Protein AF-A0A5N7MQ68-F1 (afdb_monomer)

Nearest PDB structures (foldseek):
  2wcz-assembly1_B  TM=3.766E-01  e=8.791E-02  Archaeoglobus fulgidus
  3ebc-assembly1_B  TM=3.766E-01  e=2.034E+00  Haemophilus influenzae
  3e44-assembly1_B  TM=3.757E-01  e=4.332E+00  Haemophilus influenzae
  3e43-assembly1_B  TM=3.669E-01  e=5.159E+00  Haemophilus influenzae
  1viw-assembly1_A  TM=2.036E-01  e=6.142E+00  Tenebrio molitor

Radius of gyration: 19.47 Å; Cα contacts (8 Å, |Δi|>4): 556; chains: 1; bounding box: 52×43×56 Å

pLDDT: mean 80.09, std 17.57, range [36.94, 97.81]

Organism: NCBI:txid2108360

Secondary structure (DSSP, 8-state):
----HHHHHHHHHHH--SSSGGGGT-HHHHHHHHHHHHHHHB-TTSPBPHHHHTS-HHHHHHHHHHHHHHHHHHHIIIII--SEEEEGGGGGGG-EEEE---PPPS---GGG---S---S----SEEEEETTEEEEEEEEEE--SSTTPPPPHHHHHHHHHHHHHHHHTEEEETTB--SEEEEEEEESSS-------PPPP-S-EEEE--HHHHHHHHTTTTTSHHHHHH-EEEETTEEEEEEETTEEEEEEHHHHHHHHT--SHHHHHHHHHHHHHHHHSPP---SSSEEE-TTSEEEE-S---GGGGG--

Sequence (312 aa):
MDVTRLNIASSLIKLGPTRGRFWRRDFFAWALRGWSTAYTLLQSNLRPSVGFSDSTETRRAFESYQLGEALTFWFAQHHLGVEVVTPVERLRDSISKHQLASPPPKGLPANYRAPKKVGPRSEPDLIGFSGADTHVLECKGLSSFAEGRPVSPSQVTSARNKALFQVCRIATINGVAPKTRTACVFSFDTATRGLVVDPPETEAFDLRFNLASALRKAYASVLNEQFIEVSETVGDGLIGAQIAPGWTFGIDASVMGLVAALSDQASAERLLGYLKERRTQSPFTGGPMLDFGPDGLFLSGPEDNPDFRDQL

Foldseek 3Di:
DDDWLQLQLLLQLLAWDLDDPCLQPDLLVSSLVSSCLSLVQADRVRAGDPVLLPDALVVVQVSLQSSQSSVQSSCCCPPVVFLFKYFVSLCVVFKDKDFDPDDFDDDDPPLLDAPPDDDPDQAAGMWTHQLPAIEGEHTGGDEDNDRQDFDDPVNQSNLQSSRLVSQLQACEEQPHGHPYRFYFYAYNRDDGDGDGDGDDHGGYIHIYGFLLSRLLNSVSSCVHPVNVVAWDDPDDQWIWHASDVQKIKTFGNVLVVLNVPRDHDVSSSVSSVVLNVVVPPDPDPDDDAWDQTSNRIIMGGPDPDPCPVVVD

Structure (mmCIF, N/CA/C/O backbone):
data_AF-A0A5N7MQ68-F1
#
_entry.id   AF-A0A5N7MQ68-F1
#
loop_
_atom_site.group_PDB
_atom_site.id
_atom_site.type_symbol
_atom_site.label_atom_id
_atom_site.label_alt_id
_atom_site.label_comp_id
_atom_site.label_asym_id
_ato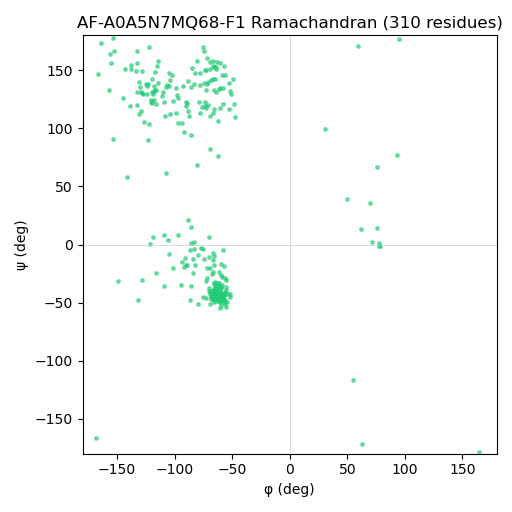m_site.label_entity_id
_atom_site.label_seq_id
_atom_site.pdbx_PDB_ins_code
_atom_site.Cartn_x
_atom_site.Cartn_y
_atom_site.Cartn_z
_atom_site.occupancy
_atom_site.B_iso_or_equiv
_atom_site.auth_seq_id
_atom_site.auth_comp_id
_atom_site.auth_asym_id
_atom_site.auth_atom_id
_atom_site.pdbx_PDB_model_num
ATOM 1 N N . MET A 1 1 ? 8.703 -15.309 3.502 1.00 57.84 1 MET A N 1
ATOM 2 C CA . MET A 1 1 ? 9.001 -14.893 2.121 1.00 57.84 1 MET A CA 1
ATOM 3 C C . MET A 1 1 ? 9.650 -13.532 2.221 1.00 57.84 1 MET A C 1
ATOM 5 O O . MET A 1 1 ? 9.101 -12.685 2.919 1.00 57.84 1 MET A O 1
ATOM 9 N N . ASP A 1 2 ? 10.822 -13.368 1.620 1.00 81.81 2 ASP A N 1
ATOM 10 C CA . ASP A 1 2 ? 11.503 -12.076 1.583 1.00 81.81 2 ASP A CA 1
ATOM 11 C C . ASP A 1 2 ? 10.856 -11.185 0.520 1.00 81.81 2 ASP A C 1
ATOM 13 O O . ASP A 1 2 ? 10.347 -11.676 -0.488 1.00 81.81 2 ASP A O 1
ATOM 17 N N . VAL A 1 3 ? 10.848 -9.876 0.761 1.00 88.69 3 VAL A N 1
ATOM 18 C CA . VAL A 1 3 ? 10.337 -8.896 -0.200 1.00 88.69 3 VAL A CA 1
ATOM 19 C C . VAL A 1 3 ? 11.233 -8.846 -1.445 1.00 88.69 3 VAL A C 1
ATOM 21 O O . VAL A 1 3 ? 12.456 -8.933 -1.348 1.00 88.69 3 VAL A O 1
ATOM 24 N N . THR A 1 4 ? 10.627 -8.674 -2.619 1.00 90.69 4 THR A N 1
ATOM 25 C CA . THR A 1 4 ? 11.305 -8.580 -3.924 1.00 90.69 4 THR A CA 1
ATOM 26 C C . THR A 1 4 ? 10.971 -7.267 -4.642 1.00 90.69 4 THR A C 1
ATOM 28 O O . THR A 1 4 ? 10.057 -6.538 -4.242 1.00 90.69 4 THR A O 1
ATOM 31 N N . ARG A 1 5 ? 11.676 -6.958 -5.744 1.00 91.75 5 ARG A N 1
ATOM 32 C CA . ARG A 1 5 ? 11.348 -5.794 -6.594 1.00 91.75 5 ARG A CA 1
ATOM 33 C C . ARG A 1 5 ? 9.936 -5.879 -7.161 1.00 91.75 5 ARG A C 1
ATOM 35 O O . ARG A 1 5 ? 9.249 -4.863 -7.203 1.00 91.75 5 ARG A O 1
ATOM 42 N N . LEU A 1 6 ? 9.497 -7.086 -7.517 1.00 92.62 6 LEU A N 1
ATOM 43 C CA . LEU A 1 6 ? 8.142 -7.359 -7.982 1.00 92.62 6 LEU A CA 1
ATOM 44 C C . LEU A 1 6 ? 7.102 -6.916 -6.944 1.00 92.62 6 LEU A C 1
ATOM 46 O O . LEU A 1 6 ? 6.168 -6.190 -7.278 1.00 92.62 6 LEU A O 1
ATOM 50 N N . ASN A 1 7 ? 7.304 -7.278 -5.673 1.00 93.25 7 ASN A N 1
ATOM 51 C CA . ASN A 1 7 ? 6.384 -6.893 -4.602 1.00 93.25 7 ASN A CA 1
ATOM 52 C C . ASN A 1 7 ? 6.346 -5.366 -4.389 1.00 93.25 7 ASN A C 1
ATOM 54 O O . ASN A 1 7 ? 5.283 -4.798 -4.125 1.00 93.25 7 ASN A O 1
ATOM 58 N N . ILE A 1 8 ? 7.491 -4.682 -4.511 1.00 94.56 8 ILE A N 1
ATOM 59 C CA . ILE A 1 8 ? 7.570 -3.216 -4.399 1.00 94.56 8 ILE A CA 1
ATOM 60 C C . ILE A 1 8 ? 6.863 -2.545 -5.581 1.00 94.56 8 ILE A C 1
ATOM 62 O O . ILE A 1 8 ? 6.058 -1.641 -5.365 1.00 94.56 8 ILE A O 1
ATOM 66 N N . ALA A 1 9 ? 7.124 -2.999 -6.811 1.00 94.94 9 ALA A N 1
ATOM 67 C CA . ALA A 1 9 ? 6.466 -2.503 -8.020 1.00 94.94 9 ALA A CA 1
ATOM 68 C C . ALA A 1 9 ? 4.946 -2.638 -7.906 1.00 94.94 9 ALA A C 1
ATOM 70 O O . ALA A 1 9 ? 4.219 -1.659 -8.055 1.00 94.94 9 ALA A O 1
ATOM 71 N N . SER A 1 10 ? 4.483 -3.835 -7.551 1.00 94.81 10 SER A N 1
ATOM 72 C CA . SER A 1 10 ? 3.076 -4.137 -7.302 1.00 94.81 10 SER A CA 1
ATOM 73 C C . SER A 1 10 ? 2.478 -3.192 -6.258 1.00 94.81 10 SER A C 1
ATOM 75 O O . SER A 1 10 ? 1.479 -2.527 -6.521 1.00 94.81 10 SER A O 1
ATOM 77 N N . SER A 1 11 ? 3.146 -3.008 -5.116 1.00 95.56 11 SER A N 1
ATOM 78 C CA . SER A 1 11 ? 2.692 -2.088 -4.066 1.00 95.56 11 SER A CA 1
ATOM 79 C C . SER A 1 11 ? 2.589 -0.635 -4.554 1.00 95.56 11 SER A C 1
ATOM 81 O O . SER A 1 11 ? 1.606 0.040 -4.255 1.00 95.56 11 SER A O 1
ATOM 83 N N . LEU A 1 12 ? 3.542 -0.145 -5.356 1.00 94.31 12 LEU A N 1
ATOM 84 C CA . LEU A 1 12 ? 3.493 1.200 -5.954 1.00 94.31 12 LEU A CA 1
ATOM 85 C C . LEU A 1 12 ? 2.337 1.355 -6.960 1.00 94.31 12 LEU A C 1
ATOM 87 O O . LEU A 1 12 ? 1.672 2.397 -6.999 1.00 94.31 12 LEU A O 1
ATOM 91 N N . ILE A 1 13 ? 2.069 0.317 -7.758 1.00 94.00 13 ILE A N 1
ATOM 92 C CA . ILE A 1 13 ? 0.947 0.267 -8.712 1.00 94.00 13 ILE A CA 1
ATOM 93 C C . ILE A 1 13 ? -0.402 0.121 -7.992 1.00 94.00 13 ILE A C 1
ATOM 95 O O . ILE A 1 13 ? -1.434 0.463 -8.552 1.00 94.00 13 ILE A O 1
ATOM 99 N N . LYS A 1 14 ? -0.439 -0.336 -6.740 1.00 93.25 14 LYS A N 1
ATOM 100 C CA . LYS A 1 14 ? -1.668 -0.384 -5.926 1.00 93.25 14 LYS A CA 1
ATOM 101 C C . LYS A 1 14 ? -1.906 0.939 -5.182 1.00 93.25 14 LYS A C 1
ATOM 103 O O . LYS A 1 14 ? -2.982 1.536 -5.259 1.00 93.25 14 LYS A O 1
ATOM 108 N N . LEU A 1 15 ? -0.866 1.459 -4.525 1.00 90.19 15 LEU A N 1
ATOM 109 C CA . LEU A 1 15 ? -0.888 2.699 -3.730 1.00 90.19 15 LEU A CA 1
ATOM 110 C C . LEU A 1 15 ? -1.130 3.963 -4.542 1.00 90.19 15 LEU A C 1
ATOM 112 O O . LEU A 1 15 ? -1.734 4.922 -4.065 1.00 90.19 15 LEU A O 1
ATOM 116 N N . GLY A 1 16 ? -0.633 3.975 -5.766 1.00 82.75 16 GLY A N 1
ATOM 117 C CA . GLY A 1 16 ? -0.772 5.047 -6.730 1.00 82.75 16 GLY A CA 1
ATOM 118 C C . GLY A 1 16 ? -0.208 6.397 -6.447 1.00 82.75 16 GLY A C 1
ATOM 119 O O . GLY A 1 16 ? 0.605 6.536 -5.542 1.00 82.75 16 GLY A O 1
ATOM 120 N N . PRO A 1 17 ? -0.518 7.385 -7.305 1.00 71.38 17 PRO A N 1
ATOM 121 C CA . PRO A 1 17 ? 0.098 8.685 -7.176 1.00 71.38 17 PRO A CA 1
ATOM 122 C C . PRO A 1 17 ? -0.282 9.246 -5.810 1.00 71.38 17 PRO A C 1
ATOM 124 O O . PRO A 1 17 ? -1.455 9.466 -5.509 1.00 71.38 17 PRO A O 1
ATOM 127 N N . THR A 1 18 ? 0.734 9.465 -4.982 1.00 54.38 18 THR A N 1
ATOM 128 C CA . THR A 1 18 ? 0.576 9.861 -3.582 1.00 54.38 18 THR A CA 1
ATOM 129 C C . THR A 1 18 ? 0.176 11.324 -3.430 1.00 54.38 18 THR A C 1
ATOM 131 O O . THR A 1 18 ? -0.091 11.759 -2.318 1.00 54.38 18 THR A O 1
ATOM 134 N N . ARG A 1 19 ? 0.092 12.097 -4.532 1.00 52.88 19 ARG A N 1
ATOM 135 C CA . ARG A 1 19 ? -0.303 13.516 -4.534 1.00 52.88 19 ARG A CA 1
ATOM 136 C C . ARG A 1 19 ? -1.120 13.913 -5.772 1.00 52.88 19 ARG A C 1
ATOM 138 O O . ARG A 1 19 ? -0.657 13.786 -6.904 1.00 52.88 19 ARG A O 1
ATOM 145 N N . GLY A 1 20 ? -2.298 14.502 -5.545 1.00 48.91 20 GLY A N 1
ATOM 146 C CA . GLY A 1 20 ? -3.082 15.241 -6.550 1.00 48.91 20 GLY A CA 1
ATOM 147 C C . GLY A 1 20 ? -4.186 14.462 -7.286 1.00 48.91 20 GLY A C 1
ATOM 148 O O . GLY A 1 20 ? -4.365 13.262 -7.117 1.00 48.91 20 GLY A O 1
ATOM 149 N N . ARG A 1 21 ? -4.944 15.164 -8.148 1.00 47.81 21 ARG A N 1
ATOM 150 C CA . ARG A 1 21 ? -6.070 14.613 -8.948 1.00 47.81 21 ARG A CA 1
ATOM 151 C C . ARG A 1 21 ? -5.632 13.658 -10.079 1.00 47.81 21 ARG A C 1
ATOM 153 O O . ARG A 1 21 ? -6.462 13.260 -10.892 1.00 47.81 21 ARG A O 1
ATOM 160 N N . PHE A 1 22 ? -4.345 13.316 -10.150 1.00 48.53 22 PHE A N 1
ATOM 161 C CA . PHE A 1 22 ? -3.743 12.534 -11.235 1.00 48.53 22 PHE A CA 1
ATOM 162 C C . PHE A 1 22 ? -4.229 11.084 -11.298 1.00 48.53 22 PHE A C 1
ATOM 164 O O . PHE A 1 22 ? -4.242 10.509 -12.379 1.00 48.53 22 PHE A O 1
ATOM 171 N N . TRP A 1 23 ? -4.721 10.521 -10.189 1.00 53.09 23 TRP A N 1
ATOM 172 C CA . TRP A 1 23 ? -5.257 9.153 -10.152 1.00 53.09 23 TRP A CA 1
ATOM 173 C C . TRP A 1 23 ? -6.450 8.918 -11.096 1.00 53.09 23 TRP A C 1
ATOM 175 O O . TRP A 1 23 ? -6.783 7.774 -11.382 1.00 53.09 23 TRP A O 1
ATOM 185 N N . ARG A 1 24 ? -7.095 9.986 -11.586 1.00 57.06 24 ARG A N 1
ATOM 186 C CA . ARG A 1 24 ? -8.242 9.892 -12.499 1.00 57.06 24 ARG A CA 1
ATOM 187 C C . ARG A 1 24 ? -7.888 9.894 -13.984 1.00 57.06 24 ARG A C 1
ATOM 189 O O . ARG A 1 24 ? -8.794 9.699 -14.777 1.00 57.06 24 ARG A O 1
ATOM 196 N N . ARG A 1 25 ? -6.648 10.208 -14.378 1.00 64.38 25 ARG A N 1
ATOM 197 C CA . ARG A 1 25 ? -6.377 10.595 -15.777 1.00 64.38 25 ARG A CA 1
ATOM 198 C C . ARG A 1 25 ? -5.473 9.670 -16.571 1.00 64.38 25 ARG A C 1
ATOM 200 O O . ARG A 1 25 ? -5.579 9.700 -17.788 1.00 64.38 25 ARG A O 1
ATOM 207 N N . ASP A 1 26 ? -4.603 8.901 -15.925 1.00 82.56 26 ASP A N 1
ATOM 208 C CA . ASP A 1 26 ? -3.660 8.063 -16.667 1.00 82.56 26 ASP A CA 1
ATOM 209 C C . ASP A 1 26 ? -3.231 6.842 -15.842 1.00 82.56 26 ASP A C 1
ATOM 211 O O . ASP A 1 26 ? -2.300 6.916 -15.031 1.00 82.56 26 ASP A O 1
ATOM 215 N N . PHE A 1 27 ? -3.967 5.734 -15.988 1.00 86.31 27 PHE A N 1
ATOM 216 C CA . PHE A 1 27 ? -3.622 4.474 -15.325 1.00 86.31 27 PHE A CA 1
ATOM 217 C C . PHE A 1 27 ? -2.248 3.984 -15.792 1.00 86.31 27 PHE A C 1
ATOM 219 O O . PHE A 1 27 ? -1.426 3.606 -14.960 1.00 86.31 27 PHE A O 1
ATOM 226 N N . PHE A 1 28 ? -1.971 4.054 -17.095 1.00 88.44 28 PHE A N 1
ATOM 227 C CA . PHE A 1 28 ? -0.740 3.529 -17.678 1.00 88.44 28 PHE A CA 1
ATOM 228 C C . PHE A 1 28 ? 0.494 4.300 -17.231 1.00 88.44 28 PHE A C 1
ATOM 230 O O . PHE A 1 28 ? 1.460 3.685 -16.785 1.00 88.44 28 PHE A O 1
ATOM 237 N N . ALA A 1 29 ? 0.467 5.635 -17.265 1.00 86.62 29 ALA A N 1
ATOM 238 C CA . ALA A 1 29 ? 1.600 6.432 -16.798 1.00 86.62 29 ALA A CA 1
ATOM 239 C C . ALA A 1 29 ? 1.900 6.175 -15.318 1.00 86.62 29 ALA A C 1
ATOM 241 O O . ALA A 1 29 ? 3.060 6.139 -14.904 1.00 86.62 29 ALA A O 1
ATOM 242 N N . TRP A 1 30 ? 0.864 5.970 -14.504 1.00 85.75 30 TRP A N 1
ATOM 243 C CA . TRP A 1 30 ? 1.049 5.592 -13.112 1.00 85.75 30 TRP A CA 1
ATOM 244 C C . TRP A 1 30 ? 1.607 4.168 -12.977 1.00 85.75 30 TRP A C 1
ATOM 246 O O . TRP A 1 30 ? 2.607 3.987 -12.278 1.00 85.75 30 TRP A O 1
ATOM 256 N N . ALA A 1 31 ? 1.003 3.172 -13.620 1.00 91.25 31 ALA A N 1
ATOM 257 C CA . ALA A 1 31 ? 1.440 1.789 -13.491 1.00 91.25 31 ALA A CA 1
ATOM 258 C C . ALA A 1 31 ? 2.893 1.620 -13.967 1.00 91.25 31 ALA A C 1
ATOM 260 O O . ALA A 1 31 ? 3.729 1.063 -13.250 1.00 91.25 31 ALA A O 1
ATOM 261 N N . LEU A 1 32 ? 3.228 2.229 -15.109 1.00 91.12 32 LEU A N 1
ATOM 262 C CA . LEU A 1 32 ? 4.587 2.300 -15.635 1.00 91.12 32 LEU A CA 1
ATOM 263 C C . LEU A 1 32 ? 5.531 3.016 -14.666 1.00 91.12 32 LEU A C 1
ATOM 265 O O . LEU A 1 32 ? 6.653 2.561 -14.452 1.00 91.12 32 LEU A O 1
ATOM 269 N N . ARG A 1 33 ? 5.091 4.107 -14.026 1.00 89.38 33 ARG A N 1
ATOM 270 C CA . ARG A 1 33 ? 5.889 4.781 -12.997 1.00 89.38 33 ARG A CA 1
ATOM 271 C C . AR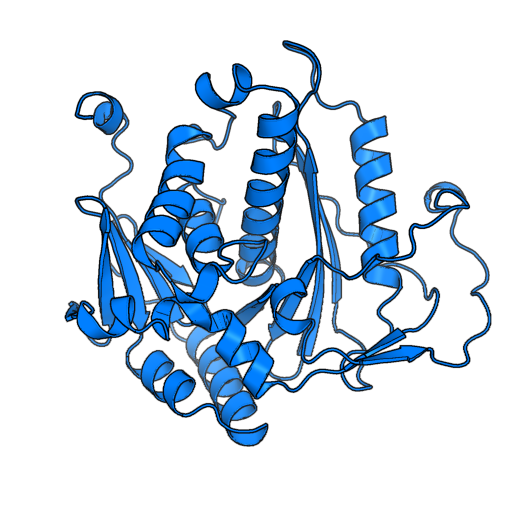G A 1 33 ? 6.171 3.855 -11.818 1.00 89.38 33 ARG A C 1
ATOM 273 O O . ARG A 1 33 ? 7.326 3.747 -11.432 1.00 89.38 33 ARG A O 1
ATOM 280 N N . GLY A 1 34 ? 5.162 3.179 -11.271 1.00 91.31 34 GLY A N 1
ATOM 281 C CA . GLY A 1 34 ? 5.337 2.267 -10.137 1.00 91.31 34 GLY A CA 1
ATOM 282 C C . GLY A 1 34 ? 6.306 1.128 -10.452 1.00 91.31 34 GLY A C 1
ATOM 283 O O . GLY A 1 34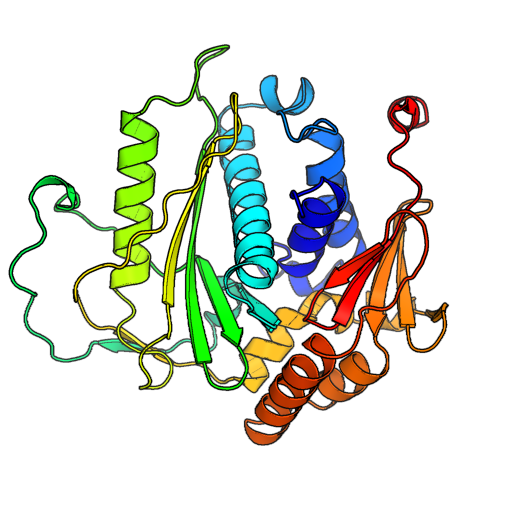 ? 7.231 0.868 -9.681 1.00 91.31 34 GLY A O 1
ATOM 284 N N . TRP A 1 35 ? 6.156 0.522 -11.630 1.00 93.19 35 TRP A N 1
ATOM 285 C CA . TRP A 1 35 ? 7.097 -0.468 -12.145 1.00 93.19 35 TRP A CA 1
ATOM 286 C C . TRP A 1 35 ? 8.510 0.118 -12.313 1.00 93.19 35 TRP A C 1
ATOM 288 O O . TRP A 1 35 ? 9.466 -0.376 -11.715 1.00 93.19 35 TRP A O 1
ATOM 298 N N . SER A 1 36 ? 8.651 1.223 -13.047 1.00 90.62 36 SER A N 1
ATOM 299 C CA . SER A 1 36 ? 9.955 1.831 -13.336 1.00 90.62 36 SER A CA 1
ATOM 300 C C . SER A 1 36 ? 10.682 2.271 -12.066 1.00 90.62 36 SER A C 1
ATOM 302 O O . SER A 1 36 ? 11.878 2.031 -11.950 1.00 90.62 36 SER A O 1
ATOM 304 N N . THR A 1 37 ? 9.991 2.834 -11.071 1.00 90.44 37 THR A N 1
ATOM 305 C CA . THR A 1 37 ? 10.581 3.210 -9.779 1.00 90.44 37 THR A CA 1
ATOM 306 C C . THR A 1 37 ? 11.244 1.998 -9.120 1.00 90.44 37 THR A C 1
ATOM 308 O O . THR A 1 37 ? 12.407 2.079 -8.735 1.00 90.44 37 THR A O 1
ATOM 311 N N . ALA A 1 38 ? 10.569 0.847 -9.049 1.00 91.94 38 ALA A N 1
ATOM 312 C CA . ALA A 1 38 ? 11.154 -0.352 -8.451 1.00 91.94 38 ALA A CA 1
ATOM 313 C C . ALA A 1 38 ? 12.331 -0.912 -9.273 1.00 91.94 38 ALA A C 1
ATOM 315 O O . ALA A 1 38 ? 13.369 -1.254 -8.708 1.00 91.94 38 ALA A O 1
ATOM 316 N N . TYR A 1 39 ? 12.203 -0.983 -10.601 1.00 90.94 39 TYR A N 1
ATOM 317 C CA . TYR A 1 39 ? 13.188 -1.652 -11.463 1.00 90.94 39 TYR A CA 1
ATOM 318 C C . TYR A 1 39 ? 14.396 -0.778 -11.842 1.00 90.94 39 TYR A C 1
ATOM 320 O O . TYR A 1 39 ? 15.481 -1.302 -12.109 1.00 90.94 39 TYR A O 1
ATOM 328 N N . THR A 1 40 ? 14.251 0.550 -11.820 1.00 89.25 40 THR A N 1
ATOM 329 C CA . THR A 1 40 ? 15.336 1.496 -12.139 1.00 89.25 40 THR A CA 1
ATOM 330 C C . THR A 1 40 ? 16.082 1.976 -10.899 1.00 89.25 40 THR A C 1
ATOM 332 O O . THR A 1 40 ? 17.300 2.170 -10.955 1.00 89.25 40 THR A O 1
ATOM 335 N N . LEU A 1 41 ? 15.392 2.143 -9.764 1.00 89.94 41 LEU A N 1
ATOM 336 C CA . LEU A 1 41 ? 15.999 2.685 -8.545 1.00 89.94 41 LEU A CA 1
ATOM 337 C C . LEU A 1 41 ? 16.561 1.612 -7.620 1.00 89.94 41 LEU A C 1
ATOM 339 O O . LEU A 1 41 ? 17.411 1.932 -6.791 1.00 89.94 41 LEU A O 1
ATOM 343 N N . LEU A 1 42 ? 16.133 0.356 -7.770 1.00 89.38 42 LEU A N 1
ATOM 344 C CA . LEU A 1 42 ? 16.609 -0.761 -6.962 1.00 89.38 42 LEU A CA 1
ATOM 345 C C . LEU A 1 42 ? 17.272 -1.843 -7.819 1.00 89.38 42 LEU A C 1
ATOM 347 O O . LEU A 1 42 ? 16.844 -2.174 -8.927 1.00 89.38 42 LEU A O 1
ATOM 351 N N . GLN A 1 43 ? 18.334 -2.417 -7.269 1.00 88.88 43 GLN A N 1
ATOM 352 C CA . GLN A 1 43 ? 18.943 -3.663 -7.719 1.00 88.88 43 GLN A CA 1
ATOM 353 C C . GLN A 1 43 ? 18.067 -4.862 -7.307 1.00 88.88 43 GLN A C 1
ATOM 355 O O . GLN A 1 43 ? 17.179 -4.730 -6.465 1.00 88.88 43 GLN A O 1
ATOM 360 N N . SER A 1 44 ? 18.328 -6.050 -7.860 1.00 85.25 44 SER A N 1
ATOM 361 C CA . SER A 1 44 ? 17.584 -7.282 -7.533 1.00 85.25 44 SER A CA 1
ATOM 362 C C . SER A 1 44 ? 17.645 -7.661 -6.046 1.00 85.25 44 SER A C 1
ATOM 364 O O . SER A 1 44 ? 16.692 -8.211 -5.507 1.00 85.25 44 SER A O 1
ATOM 366 N N . ASN A 1 45 ? 18.720 -7.284 -5.349 1.00 84.38 45 ASN A N 1
ATOM 367 C CA . ASN A 1 45 ? 18.882 -7.435 -3.897 1.00 84.38 45 ASN A CA 1
ATOM 368 C C . ASN A 1 45 ? 18.288 -6.265 -3.078 1.00 84.38 45 ASN A C 1
ATOM 370 O O . ASN A 1 45 ? 18.646 -6.089 -1.913 1.00 84.38 45 ASN A O 1
ATOM 374 N N . LEU A 1 46 ? 17.447 -5.432 -3.701 1.00 86.12 46 LEU A N 1
ATOM 375 C CA . LEU A 1 46 ? 16.813 -4.236 -3.134 1.00 86.12 46 LEU A CA 1
ATOM 376 C C . LEU A 1 46 ? 17.765 -3.128 -2.669 1.00 86.12 46 LEU A C 1
ATOM 378 O O . LEU A 1 46 ? 17.339 -2.184 -2.002 1.00 86.12 46 LEU A O 1
ATOM 382 N N . ARG A 1 47 ? 19.049 -3.187 -3.037 1.00 85.44 47 ARG A N 1
ATOM 383 C CA . ARG A 1 47 ? 19.962 -2.063 -2.814 1.00 85.44 47 ARG A CA 1
ATOM 384 C C . ARG A 1 47 ? 19.675 -0.931 -3.798 1.00 85.44 47 ARG A C 1
ATOM 386 O O . ARG A 1 47 ? 19.280 -1.207 -4.932 1.00 85.44 47 ARG A O 1
ATOM 393 N N . PRO A 1 48 ? 19.925 0.329 -3.413 1.00 87.44 48 PRO A N 1
ATOM 394 C CA . PRO A 1 48 ? 19.868 1.444 -4.345 1.00 87.44 48 PRO A CA 1
ATOM 395 C C . PRO A 1 48 ? 20.723 1.212 -5.595 1.00 87.44 48 PRO A C 1
ATOM 397 O O . PRO A 1 48 ? 21.845 0.707 -5.518 1.00 87.44 48 PRO A O 1
ATOM 400 N N . SER A 1 49 ? 20.202 1.594 -6.757 1.00 88.56 49 SER A N 1
ATOM 401 C CA . SER A 1 49 ? 20.960 1.606 -8.004 1.00 88.56 49 SER A CA 1
ATOM 402 C C . SER A 1 49 ? 21.936 2.791 -8.056 1.00 88.56 49 SER A C 1
ATOM 404 O O . SER A 1 49 ? 21.880 3.718 -7.240 1.00 88.56 49 SER A O 1
ATOM 406 N N . VAL A 1 50 ? 22.826 2.781 -9.052 1.00 83.12 50 VAL A N 1
ATOM 407 C CA . VAL A 1 50 ? 23.683 3.939 -9.363 1.00 83.12 50 VAL A CA 1
ATOM 408 C C . VAL A 1 50 ? 22.814 5.155 -9.704 1.00 83.12 50 VAL A C 1
ATOM 410 O O . VAL A 1 50 ? 22.990 6.211 -9.115 1.00 83.12 50 VAL A O 1
ATOM 413 N N . GLY A 1 51 ? 21.770 4.977 -10.523 1.00 83.06 51 GLY A N 1
ATOM 414 C CA . GLY A 1 51 ? 20.846 6.063 -10.873 1.00 83.06 51 GLY A CA 1
ATOM 415 C C . GLY A 1 51 ? 20.087 6.656 -9.678 1.00 83.06 51 GLY A C 1
ATOM 416 O O . GLY A 1 51 ? 19.820 7.859 -9.644 1.00 83.06 51 GLY A O 1
ATOM 417 N N . PHE A 1 52 ? 19.767 5.846 -8.662 1.00 87.31 52 PHE A N 1
ATOM 418 C CA . PHE A 1 52 ? 19.227 6.372 -7.408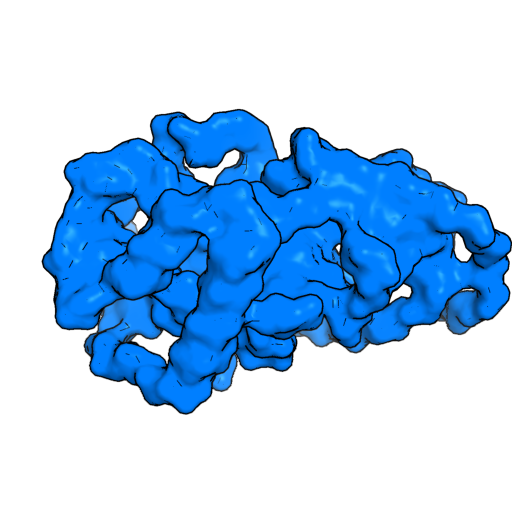 1.00 87.31 52 PHE A CA 1
ATOM 419 C C . PHE A 1 52 ? 20.280 7.171 -6.637 1.00 87.31 52 PHE A C 1
ATOM 421 O O . PHE A 1 52 ? 19.990 8.269 -6.166 1.00 87.31 52 PHE A O 1
ATOM 428 N N . SER A 1 53 ? 21.500 6.642 -6.525 1.00 83.06 53 SER A N 1
ATOM 429 C CA . SER A 1 53 ? 22.605 7.299 -5.815 1.00 83.06 53 SER A CA 1
ATOM 430 C C . SER A 1 53 ? 22.960 8.657 -6.435 1.00 83.06 53 SER A C 1
ATOM 432 O O . SER A 1 53 ? 23.087 9.640 -5.703 1.00 83.06 53 SER A O 1
ATOM 434 N N . ASP A 1 54 ? 22.988 8.736 -7.766 1.00 84.00 54 ASP A N 1
ATOM 435 C CA . ASP A 1 54 ? 23.359 9.931 -8.540 1.00 84.00 54 ASP A CA 1
ATOM 436 C C . ASP A 1 54 ? 22.227 10.970 -8.644 1.00 84.00 54 ASP A C 1
ATOM 438 O O . ASP A 1 54 ? 22.426 12.096 -9.104 1.00 84.00 54 ASP A O 1
ATOM 442 N N . SER A 1 55 ? 21.010 10.622 -8.215 1.00 85.75 55 SER A N 1
ATOM 443 C CA . SER A 1 55 ? 19.875 11.546 -8.217 1.00 85.75 55 SER A CA 1
ATOM 444 C C . SER A 1 55 ? 20.071 12.697 -7.226 1.00 85.75 55 SER A C 1
ATOM 446 O O . SER A 1 55 ? 20.715 12.548 -6.194 1.00 85.75 55 SER A O 1
ATOM 448 N N . THR A 1 56 ? 19.443 13.848 -7.487 1.00 88.00 56 THR A N 1
ATOM 449 C CA . THR A 1 56 ? 19.476 14.985 -6.551 1.00 88.00 56 THR A CA 1
ATOM 450 C C . THR A 1 56 ? 18.944 14.608 -5.167 1.00 88.00 56 THR A C 1
ATOM 452 O O . THR A 1 56 ? 18.079 13.741 -5.025 1.00 88.00 56 THR A O 1
ATOM 455 N N . GLU A 1 57 ? 19.396 15.325 -4.139 1.00 84.81 57 GLU A N 1
ATOM 456 C CA . GLU A 1 57 ? 18.964 15.127 -2.754 1.00 84.81 57 GLU A CA 1
ATOM 457 C C . GLU A 1 57 ? 17.432 15.128 -2.600 1.00 84.81 57 GLU A C 1
ATOM 459 O O . GLU A 1 57 ? 16.848 14.244 -1.971 1.00 84.81 57 GLU A O 1
ATOM 464 N N . THR A 1 58 ? 16.771 16.094 -3.246 1.00 86.50 58 THR A N 1
ATOM 465 C CA . THR A 1 58 ? 15.308 16.227 -3.228 1.00 86.50 58 THR A CA 1
ATOM 466 C C . THR A 1 58 ? 14.626 15.032 -3.891 1.00 86.50 58 THR A C 1
ATOM 468 O O . THR A 1 58 ? 13.630 14.527 -3.370 1.00 86.50 58 THR A O 1
ATOM 471 N N . ARG A 1 59 ? 15.169 14.546 -5.016 1.00 87.44 59 ARG A N 1
ATOM 472 C CA . ARG A 1 59 ? 14.635 13.367 -5.704 1.00 87.44 59 ARG A CA 1
ATOM 473 C C . ARG A 1 59 ? 14.814 12.112 -4.857 1.00 87.44 59 ARG A C 1
ATOM 475 O O . ARG A 1 59 ? 13.841 11.393 -4.670 1.00 87.44 59 ARG A O 1
ATOM 482 N N . ARG A 1 60 ? 15.995 11.880 -4.276 1.00 89.38 60 ARG A N 1
ATOM 483 C CA . ARG A 1 60 ? 16.233 10.724 -3.392 1.00 89.38 60 ARG A CA 1
ATOM 484 C C . ARG A 1 60 ? 15.297 10.719 -2.189 1.00 89.38 60 ARG A C 1
ATOM 486 O O . ARG A 1 60 ? 14.749 9.670 -1.862 1.00 89.38 60 ARG A O 1
ATOM 493 N N . ALA A 1 61 ? 15.060 11.876 -1.570 1.00 87.56 61 ALA A N 1
ATOM 494 C CA . ALA A 1 61 ? 14.126 11.992 -0.452 1.00 87.56 61 ALA A CA 1
ATOM 495 C C . ALA A 1 61 ? 12.690 11.624 -0.860 1.00 87.56 61 ALA A C 1
ATOM 497 O O . ALA A 1 61 ? 12.005 10.895 -0.143 1.00 87.56 61 ALA A O 1
ATOM 498 N N . PHE A 1 62 ? 12.247 12.108 -2.022 1.00 88.88 62 PHE A N 1
ATOM 499 C CA . PHE A 1 62 ? 10.926 11.806 -2.562 1.00 88.88 62 PHE A CA 1
ATOM 500 C C . PHE A 1 62 ? 10.773 10.317 -2.925 1.00 88.88 62 PHE A C 1
ATOM 502 O O . PHE A 1 62 ? 9.819 9.681 -2.484 1.00 88.88 62 PHE A O 1
ATOM 509 N N . GLU A 1 63 ? 11.723 9.745 -3.666 1.00 90.00 63 GLU A N 1
ATOM 510 C CA . GLU A 1 63 ? 11.683 8.337 -4.087 1.00 90.00 63 GLU A CA 1
ATOM 511 C C . GLU A 1 63 ? 11.814 7.386 -2.890 1.00 90.00 63 GLU A C 1
ATOM 513 O O . GLU A 1 63 ? 11.087 6.402 -2.801 1.00 90.00 63 GLU A O 1
ATOM 518 N N . SER A 1 64 ? 12.667 7.710 -1.910 1.00 90.75 64 SER A N 1
ATOM 519 C CA . SER A 1 64 ? 12.761 6.936 -0.664 1.00 90.75 64 SER A CA 1
ATOM 520 C C . SER A 1 64 ? 11.422 6.864 0.044 1.00 90.75 64 SER A C 1
ATOM 522 O O . SER A 1 64 ? 11.049 5.800 0.528 1.00 90.75 64 SER A O 1
ATOM 524 N N . TYR A 1 65 ? 10.698 7.984 0.120 1.00 91.12 65 TYR A N 1
ATOM 525 C CA . TYR A 1 65 ? 9.375 8.012 0.733 1.00 91.12 65 TYR A CA 1
ATOM 526 C C . TYR A 1 65 ? 8.401 7.087 -0.008 1.00 91.12 65 TYR A C 1
ATOM 528 O O . TYR A 1 65 ? 7.794 6.245 0.645 1.00 91.12 65 TYR A O 1
ATOM 536 N N . GLN A 1 66 ? 8.339 7.142 -1.345 1.00 91.88 66 GLN A N 1
ATOM 537 C CA . GLN A 1 66 ? 7.477 6.245 -2.133 1.00 91.88 66 GLN A CA 1
ATOM 538 C C . GLN A 1 66 ? 7.839 4.764 -1.946 1.00 91.88 66 GLN A C 1
ATOM 540 O O . GLN A 1 66 ? 6.961 3.923 -1.754 1.00 91.88 66 GLN A O 1
ATOM 545 N N . LEU A 1 67 ? 9.133 4.436 -1.950 1.00 92.81 67 LEU A N 1
ATOM 546 C CA . LEU A 1 67 ? 9.605 3.080 -1.670 1.00 92.81 67 LEU A CA 1
ATOM 547 C C . LEU A 1 67 ? 9.269 2.649 -0.231 1.00 92.81 67 LEU A C 1
ATOM 549 O O . LEU A 1 67 ? 8.933 1.492 0.013 1.00 92.81 67 LEU A O 1
ATOM 553 N N . GLY A 1 68 ? 9.319 3.576 0.728 1.00 92.69 68 GLY A N 1
ATOM 554 C CA . GLY A 1 68 ? 8.911 3.345 2.111 1.00 92.69 68 GLY A CA 1
ATOM 555 C C . GLY A 1 68 ? 7.408 3.087 2.257 1.00 92.69 68 GLY A C 1
ATOM 556 O O . GLY A 1 68 ? 7.021 2.190 3.009 1.00 92.69 68 GLY A O 1
ATOM 557 N N . GLU A 1 69 ? 6.560 3.805 1.516 1.00 93.44 69 GLU A N 1
ATOM 558 C CA . GLU A 1 69 ? 5.120 3.525 1.436 1.00 93.44 69 GLU A CA 1
ATOM 559 C C . GLU A 1 69 ? 4.873 2.127 0.858 1.00 93.44 69 GLU A C 1
ATOM 561 O O . GLU A 1 69 ? 4.123 1.345 1.441 1.00 93.44 69 GLU A O 1
ATOM 566 N N . ALA A 1 70 ? 5.562 1.772 -0.231 1.00 94.81 70 ALA A N 1
ATOM 567 C CA . ALA A 1 70 ? 5.447 0.465 -0.875 1.00 94.81 70 ALA A CA 1
ATOM 568 C C . ALA A 1 70 ? 5.850 -0.694 0.052 1.00 94.81 70 ALA A C 1
ATOM 570 O O . ALA A 1 70 ? 5.124 -1.679 0.168 1.00 94.81 70 ALA A O 1
ATOM 571 N N . LEU A 1 71 ? 6.965 -0.561 0.777 1.00 93.94 71 LEU A N 1
ATOM 572 C CA . LEU A 1 71 ? 7.375 -1.554 1.773 1.00 93.94 71 LEU A CA 1
ATOM 573 C C . LEU A 1 71 ? 6.396 -1.636 2.951 1.00 93.94 71 LEU A C 1
ATOM 575 O O . LEU A 1 71 ? 6.166 -2.723 3.476 1.00 93.94 71 LEU A O 1
ATOM 579 N N . THR A 1 72 ? 5.790 -0.515 3.353 1.00 94.44 72 THR A N 1
ATOM 580 C CA . THR A 1 72 ? 4.753 -0.499 4.400 1.00 94.44 72 THR A CA 1
ATOM 581 C C . THR A 1 72 ? 3.493 -1.230 3.943 1.00 94.44 72 THR A C 1
ATOM 583 O O . THR A 1 72 ? 2.925 -2.005 4.710 1.00 94.44 72 THR A O 1
ATOM 586 N N . PHE A 1 73 ? 3.075 -1.020 2.693 1.00 95.44 73 PHE A N 1
ATOM 587 C CA . PHE A 1 73 ? 1.955 -1.726 2.074 1.00 95.44 73 PHE A CA 1
ATOM 588 C C . PHE A 1 73 ? 2.207 -3.238 2.043 1.00 95.44 73 PHE A C 1
ATOM 590 O O . PHE A 1 73 ? 1.393 -4.010 2.554 1.00 95.44 73 PHE A O 1
ATOM 597 N N . TRP A 1 74 ? 3.367 -3.657 1.526 1.00 94.50 74 TRP A N 1
ATOM 598 C CA . TRP A 1 74 ? 3.758 -5.065 1.496 1.00 94.50 74 TRP A CA 1
ATOM 599 C C . TRP A 1 74 ? 3.787 -5.673 2.903 1.00 94.50 74 TRP A C 1
ATOM 601 O O . TRP A 1 74 ? 3.213 -6.742 3.126 1.00 94.50 74 TRP A O 1
ATOM 611 N N . PHE A 1 75 ? 4.383 -4.962 3.868 1.00 93.12 75 PHE A N 1
ATOM 612 C CA . PHE A 1 75 ? 4.436 -5.380 5.267 1.00 93.12 75 PHE A CA 1
ATOM 613 C C . PHE A 1 75 ? 3.038 -5.565 5.865 1.00 93.12 75 PHE A C 1
ATOM 615 O O . PHE A 1 75 ? 2.785 -6.563 6.540 1.00 93.12 75 PHE A O 1
ATOM 622 N N . ALA A 1 76 ? 2.112 -4.640 5.605 1.00 94.25 76 ALA A N 1
ATOM 623 C CA . ALA A 1 76 ? 0.742 -4.737 6.092 1.00 94.25 76 ALA A CA 1
ATOM 624 C C . ALA A 1 76 ? 0.066 -6.025 5.599 1.00 94.25 76 ALA A C 1
ATOM 626 O O . ALA A 1 76 ? -0.512 -6.765 6.396 1.00 94.25 76 ALA A O 1
ATOM 627 N N . GLN A 1 77 ? 0.193 -6.335 4.308 1.00 93.56 77 GLN A N 1
ATOM 628 C CA . GLN A 1 77 ? -0.421 -7.527 3.724 1.00 93.56 77 GLN A CA 1
ATOM 629 C C . GLN A 1 77 ? 0.232 -8.828 4.214 1.00 93.56 77 GLN A C 1
ATOM 631 O O . GLN A 1 77 ? -0.464 -9.778 4.577 1.00 93.56 77 GLN A O 1
ATOM 636 N N . HIS A 1 78 ? 1.564 -8.865 4.294 1.00 90.69 78 HIS A N 1
ATOM 637 C CA . HIS A 1 78 ? 2.305 -10.098 4.579 1.00 90.69 78 HIS A CA 1
ATOM 638 C C . HIS A 1 78 ? 2.460 -10.392 6.072 1.00 90.69 78 HIS A C 1
ATOM 640 O O . HIS A 1 78 ? 2.415 -11.554 6.474 1.00 90.69 78 HIS A O 1
ATOM 646 N N . HIS A 1 79 ? 2.627 -9.361 6.903 1.00 90.00 79 HIS A N 1
ATOM 647 C CA . HIS A 1 79 ? 2.941 -9.523 8.325 1.00 90.00 79 HIS A CA 1
ATOM 648 C C . HIS A 1 79 ? 1.787 -9.158 9.256 1.00 90.00 79 HIS A C 1
ATOM 650 O O . HIS A 1 79 ? 1.619 -9.816 10.279 1.00 90.00 79 HIS A O 1
ATOM 656 N N . LEU A 1 80 ? 0.979 -8.146 8.921 1.00 90.81 80 LEU A N 1
ATOM 657 C CA . LEU A 1 80 ? -0.220 -7.816 9.712 1.00 90.81 80 LEU A CA 1
ATOM 658 C C . LEU A 1 80 ? -1.454 -8.571 9.235 1.00 90.81 80 LEU A C 1
ATOM 660 O O . LEU A 1 80 ? -2.439 -8.683 9.962 1.00 90.81 80 LEU A O 1
ATOM 664 N N . GLY A 1 81 ? -1.391 -9.102 8.019 1.00 91.62 81 GLY A N 1
ATOM 665 C CA . GLY A 1 81 ? -2.501 -9.800 7.425 1.00 91.62 81 GLY A CA 1
ATOM 666 C C . GLY A 1 81 ? -3.672 -8.904 7.059 1.00 91.62 81 GLY A C 1
ATOM 667 O O . GLY A 1 81 ? -4.821 -9.307 7.187 1.00 91.62 81 GLY A O 1
ATOM 668 N N . VAL A 1 82 ? -3.358 -7.696 6.620 1.00 94.94 82 VAL A N 1
ATOM 669 C CA . VAL A 1 82 ? -4.321 -6.772 6.038 1.00 94.94 82 VAL A CA 1
ATOM 670 C C . VAL A 1 82 ? -4.703 -7.264 4.643 1.00 94.94 82 VAL A C 1
ATOM 672 O O . VAL A 1 82 ? -3.821 -7.579 3.848 1.00 94.94 82 VAL A O 1
ATOM 675 N N . GLU A 1 83 ? -5.994 -7.307 4.317 1.00 95.44 83 GLU A N 1
ATOM 676 C CA . GLU A 1 83 ? -6.417 -7.619 2.949 1.00 95.44 83 GLU A CA 1
ATOM 677 C C . GLU A 1 83 ? -6.281 -6.384 2.056 1.00 95.44 83 GLU A C 1
ATOM 679 O O . GLU A 1 83 ? -5.610 -6.435 1.027 1.00 95.44 83 GLU A O 1
ATOM 684 N N . VAL A 1 84 ? -6.835 -5.246 2.488 1.00 96.69 84 VAL A N 1
ATOM 685 C CA . VAL A 1 84 ? -6.861 -4.002 1.704 1.00 96.69 84 VAL A CA 1
ATOM 686 C C . VAL A 1 84 ? -6.132 -2.884 2.439 1.00 96.69 84 VAL A C 1
ATOM 688 O O . VAL A 1 84 ? -6.415 -2.614 3.603 1.00 96.69 84 VAL A O 1
ATOM 691 N N . VAL A 1 85 ? -5.235 -2.180 1.747 1.00 95.62 85 VAL A N 1
ATOM 692 C CA . VAL A 1 85 ? -4.543 -0.989 2.264 1.00 95.62 85 VAL A CA 1
ATOM 693 C C . VAL A 1 85 ? -4.926 0.219 1.412 1.00 95.62 85 VAL A C 1
ATOM 695 O O . VAL A 1 85 ? -4.875 0.162 0.185 1.00 95.62 85 VAL A O 1
ATOM 698 N N . THR A 1 86 ? -5.281 1.333 2.051 1.00 92.19 86 THR A N 1
ATOM 699 C CA . THR A 1 86 ? -5.609 2.594 1.376 1.00 92.19 86 THR A CA 1
ATOM 700 C C . THR A 1 86 ? -4.733 3.743 1.879 1.00 92.19 86 THR A C 1
ATOM 702 O O . THR A 1 86 ? -4.594 3.920 3.092 1.00 92.19 86 THR A O 1
ATOM 705 N N . PRO A 1 87 ? -4.207 4.597 0.983 1.00 90.94 87 PRO A N 1
ATOM 706 C CA . PRO A 1 87 ? -3.615 5.866 1.380 1.00 90.94 87 PRO A CA 1
ATOM 707 C C . PRO A 1 87 ? -4.653 6.802 2.000 1.00 90.94 87 PRO A C 1
ATOM 709 O O . PRO A 1 87 ? -5.715 7.049 1.420 1.00 90.94 87 PRO A O 1
ATOM 712 N N . VAL A 1 88 ? -4.325 7.375 3.154 1.00 88.88 88 VAL A N 1
ATOM 713 C CA . VAL A 1 88 ? -5.178 8.323 3.891 1.00 88.88 88 VAL A CA 1
ATOM 714 C C . VAL A 1 88 ? -5.375 9.610 3.098 1.00 88.88 88 VAL A C 1
ATOM 716 O O . VAL A 1 88 ? -6.460 10.188 3.117 1.00 88.88 88 VAL A O 1
ATOM 719 N N . GLU A 1 89 ? -4.373 10.024 2.317 1.00 84.88 89 GLU A N 1
ATOM 720 C CA . GLU A 1 89 ? -4.485 11.185 1.429 1.00 84.88 89 GLU A CA 1
ATOM 721 C C . GLU A 1 89 ? -5.673 11.064 0.460 1.00 84.88 89 GLU A C 1
ATOM 723 O O . GLU A 1 89 ? -6.372 12.051 0.218 1.00 84.88 89 GLU A O 1
ATOM 728 N N . ARG A 1 90 ? -5.979 9.854 -0.032 1.00 81.31 90 ARG A N 1
ATOM 729 C CA . ARG A 1 90 ? -7.143 9.628 -0.906 1.00 81.31 90 ARG A CA 1
ATOM 730 C C . ARG A 1 90 ? -8.459 9.831 -0.164 1.00 81.31 90 ARG A C 1
ATOM 732 O O . ARG A 1 90 ? -9.481 10.144 -0.774 1.00 81.31 90 ARG A O 1
ATOM 739 N N . LEU A 1 91 ? -8.462 9.661 1.152 1.00 82.38 91 LEU A N 1
ATOM 740 C CA . LEU A 1 91 ? -9.647 9.767 1.988 1.00 82.38 91 LEU A CA 1
ATOM 741 C C . LEU A 1 91 ? -9.936 11.204 2.443 1.00 82.38 91 LEU A C 1
ATOM 743 O O . LEU A 1 91 ? -10.988 11.404 3.039 1.00 82.38 91 LEU A O 1
ATOM 747 N N . ARG A 1 92 ? -9.084 12.200 2.146 1.00 76.38 92 ARG A N 1
ATOM 748 C CA . ARG A 1 92 ? -9.212 13.576 2.675 1.00 76.38 92 ARG A CA 1
ATOM 749 C C . ARG A 1 92 ? -10.589 14.209 2.482 1.00 76.38 92 ARG A C 1
ATOM 751 O O . ARG A 1 92 ? -11.113 14.779 3.429 1.00 76.38 92 ARG A O 1
ATOM 758 N N . ASP A 1 93 ? -11.206 14.035 1.315 1.00 70.25 93 ASP A N 1
ATOM 759 C CA . ASP A 1 93 ? -12.543 14.589 1.022 1.00 70.25 93 ASP A CA 1
ATOM 760 C C . ASP A 1 93 ? -13.679 13.901 1.806 1.00 70.25 93 ASP A C 1
ATOM 762 O O . ASP A 1 93 ? -14.821 14.344 1.790 1.00 70.25 93 ASP A O 1
ATOM 766 N N . SER A 1 94 ? -13.373 12.784 2.464 1.00 69.31 94 SER A N 1
ATOM 767 C CA . SER A 1 94 ? -14.300 11.949 3.233 1.00 69.31 94 SER A CA 1
ATOM 768 C C . SER A 1 94 ? -13.889 11.790 4.698 1.00 69.31 94 SER A C 1
ATOM 770 O O . SER A 1 94 ? -14.575 11.081 5.428 1.00 69.31 94 SER A O 1
ATOM 772 N N . ILE A 1 95 ? -12.777 12.406 5.115 1.00 74.81 95 ILE A N 1
ATOM 773 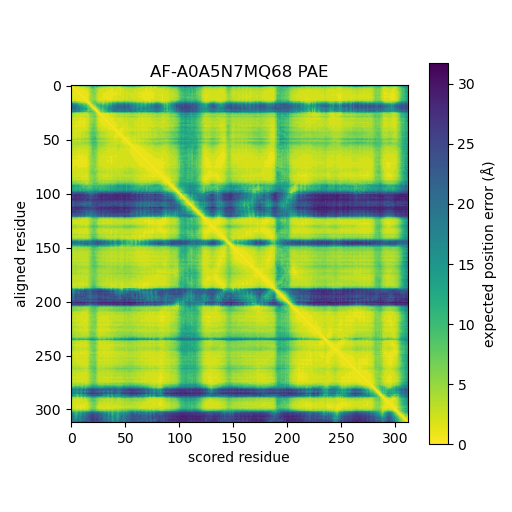C CA . ILE A 1 95 ? -12.292 12.343 6.489 1.00 74.81 95 ILE A CA 1
ATOM 774 C C . ILE A 1 95 ? -12.919 13.475 7.293 1.00 74.81 95 ILE A C 1
ATOM 776 O O . ILE A 1 95 ? -12.690 14.649 7.003 1.00 74.81 95 ILE A O 1
ATOM 780 N N . SER A 1 96 ? -13.627 13.128 8.367 1.00 72.62 96 SER A N 1
ATOM 781 C CA . SER A 1 96 ? -13.860 14.060 9.469 1.00 72.62 96 SER A CA 1
ATOM 782 C C . SER A 1 96 ? -12.974 13.687 10.655 1.00 72.62 96 SER A C 1
ATOM 784 O O . SER A 1 96 ? -12.802 12.514 10.990 1.00 72.62 96 SER A O 1
ATOM 786 N N . LYS A 1 97 ? -12.367 14.706 11.273 1.00 69.88 97 LYS A N 1
ATOM 787 C CA . LYS A 1 97 ? -11.597 14.558 12.509 1.00 69.88 97 LYS A CA 1
ATOM 788 C C . LYS A 1 97 ? -12.441 15.079 13.649 1.00 69.88 97 LYS A C 1
ATOM 790 O O . LYS A 1 97 ? -12.688 16.281 13.729 1.00 69.88 97 LYS A O 1
ATOM 795 N N . HIS A 1 98 ? -12.855 14.185 14.530 1.00 63.00 98 HIS A N 1
ATOM 796 C CA . HIS A 1 98 ? -13.489 14.589 15.773 1.00 63.00 98 HIS A CA 1
ATOM 797 C C . HIS A 1 98 ? -12.434 14.552 16.867 1.00 63.00 98 HIS A C 1
ATOM 799 O O . HIS A 1 98 ? -11.901 13.494 17.194 1.00 63.00 98 HIS A O 1
ATOM 805 N N . GLN A 1 99 ? -12.092 15.732 17.385 1.00 64.12 99 GLN A N 1
ATOM 806 C CA . GLN A 1 99 ? -11.269 15.824 18.579 1.00 64.12 99 GLN A CA 1
ATOM 807 C C . GLN A 1 99 ? -12.083 15.238 19.731 1.00 64.12 99 GLN A C 1
ATOM 809 O O . GLN A 1 99 ? -13.156 15.748 20.058 1.00 64.12 99 GLN A O 1
ATOM 814 N N . LEU A 1 100 ? -11.606 14.145 20.316 1.00 53.59 100 LEU A N 1
ATOM 815 C CA . LEU A 1 100 ? -12.200 13.614 21.530 1.00 53.59 100 LEU A CA 1
ATOM 816 C C . LEU A 1 100 ? -11.778 14.530 22.684 1.00 53.59 100 LEU A C 1
ATOM 818 O O . LEU A 1 100 ? -10.641 15.011 22.737 1.00 53.59 100 LEU A O 1
ATOM 822 N N . ALA A 1 101 ? -12.710 14.822 23.592 1.00 44.47 101 ALA A N 1
ATOM 823 C CA . ALA A 1 101 ? -12.424 15.572 24.808 1.00 44.47 101 ALA A CA 1
ATOM 824 C C . ALA A 1 101 ? -11.569 14.692 25.732 1.00 44.47 101 ALA A C 1
ATOM 826 O O . ALA A 1 101 ? -12.085 14.009 26.612 1.00 44.47 101 ALA A O 1
ATOM 827 N N . SER A 1 102 ? -10.262 14.650 25.492 1.00 40.97 102 SER A N 1
ATOM 828 C CA . SER A 1 102 ? -9.337 13.817 26.255 1.00 40.97 102 SER A CA 1
ATOM 829 C C . SER A 1 102 ? -8.223 14.678 26.851 1.00 40.97 102 SER A C 1
ATOM 831 O O . SER A 1 102 ? -7.608 15.465 26.127 1.00 40.97 102 SER A O 1
ATOM 833 N N . PRO A 1 103 ? -7.945 14.560 28.163 1.00 38.88 103 PRO A N 1
ATOM 834 C CA . PRO A 1 103 ? -6.802 15.225 28.771 1.00 38.88 103 PRO A CA 1
ATOM 835 C C . PRO A 1 103 ? -5.486 14.686 28.180 1.00 38.88 103 PRO A C 1
ATOM 837 O O . PRO A 1 103 ? -5.433 13.534 27.741 1.00 38.88 103 PRO A O 1
ATOM 840 N N . PRO A 1 104 ? -4.408 15.493 28.168 1.00 36.94 104 PRO A N 1
ATOM 841 C CA . PRO A 1 104 ? -3.110 15.041 27.696 1.00 36.94 104 PRO A CA 1
ATOM 842 C C . PRO A 1 104 ? -2.631 13.859 28.559 1.00 36.94 104 PRO A C 1
ATOM 844 O O . PRO A 1 104 ? -2.712 13.922 29.791 1.00 36.94 104 PRO A O 1
ATOM 847 N N . PRO A 1 105 ? -2.119 12.784 27.953 1.00 41.38 105 PRO A N 1
ATOM 848 C CA . PRO A 1 105 ? -1.730 11.597 28.699 1.00 41.38 105 PRO A CA 1
ATOM 849 C C . PRO A 1 105 ? -0.465 11.823 29.506 1.00 41.38 105 PRO A C 1
ATOM 851 O O . PRO A 1 105 ? 0.444 12.574 29.138 1.00 41.38 105 PRO A O 1
ATOM 854 N N . LYS A 1 106 ? -0.396 11.102 30.620 1.00 39.47 106 LYS A N 1
ATOM 855 C CA . LYS A 1 106 ? 0.755 11.094 31.511 1.00 39.47 106 LYS A CA 1
ATOM 856 C C . LYS A 1 106 ? 1.727 9.995 31.081 1.00 39.47 106 LYS A C 1
ATOM 858 O O . LYS A 1 106 ? 1.405 8.821 31.169 1.00 39.47 106 LYS A O 1
ATOM 863 N N . GLY A 1 107 ? 2.950 10.393 30.726 1.00 48.03 107 GLY A N 1
ATOM 864 C CA . GLY A 1 107 ? 4.131 9.530 30.843 1.00 48.03 107 GLY A CA 1
ATOM 865 C C . GLY A 1 107 ? 4.512 8.709 29.610 1.00 48.03 107 GLY A C 1
ATOM 866 O O . GLY A 1 107 ? 4.381 7.494 29.603 1.00 48.03 107 GLY A O 1
ATOM 867 N N . LEU A 1 108 ? 5.135 9.353 28.621 1.00 46.44 108 LEU A N 1
ATOM 868 C CA . LEU A 1 108 ? 6.054 8.657 27.714 1.00 46.44 108 LEU A CA 1
ATOM 869 C C . LEU A 1 108 ? 7.407 8.445 28.425 1.00 46.44 108 LEU A C 1
ATOM 871 O O . LEU A 1 108 ? 7.913 9.399 29.043 1.00 46.44 108 LEU A O 1
ATOM 875 N N . PRO A 1 109 ? 8.042 7.260 28.310 1.00 46.97 109 PRO A N 1
ATOM 876 C CA . PRO A 1 109 ? 9.432 7.090 28.722 1.00 46.97 109 PRO A CA 1
ATOM 877 C C . PRO A 1 109 ? 10.316 8.112 27.985 1.00 46.97 109 PRO A C 1
ATOM 879 O O . PRO A 1 109 ? 10.012 8.512 26.859 1.00 46.97 109 PRO A O 1
ATOM 882 N N . ALA A 1 110 ? 11.375 8.614 28.627 1.00 53.12 110 ALA A N 1
ATOM 883 C CA . ALA A 1 110 ? 12.111 9.800 28.161 1.00 53.12 110 ALA A CA 1
ATOM 884 C C . ALA A 1 110 ? 12.644 9.692 26.714 1.00 53.12 110 ALA A C 1
ATOM 886 O O . ALA A 1 110 ? 12.720 10.694 26.008 1.00 53.12 110 ALA A O 1
ATOM 887 N N . ASN A 1 111 ? 12.935 8.474 26.257 1.00 47.66 111 ASN A N 1
ATOM 888 C CA . ASN A 1 111 ? 13.369 8.110 24.905 1.00 47.66 111 ASN A CA 1
ATOM 889 C C . ASN A 1 111 ? 12.259 8.144 23.829 1.00 47.66 111 ASN A C 1
ATOM 891 O O . ASN A 1 111 ? 12.575 8.113 22.638 1.00 47.66 111 ASN A O 1
ATOM 895 N N . TYR A 1 112 ? 10.989 8.245 24.227 1.00 47.59 112 TYR A N 1
ATOM 896 C CA . TYR A 1 112 ? 9.830 8.415 23.341 1.00 47.59 112 TYR A CA 1
ATOM 897 C C . TYR A 1 112 ? 9.250 9.837 23.371 1.00 47.59 112 TYR A C 1
ATOM 899 O O . TYR A 1 112 ? 8.240 10.112 22.725 1.00 47.59 112 TYR A O 1
ATOM 907 N N . ARG A 1 113 ? 9.871 10.772 24.104 1.00 48.78 113 ARG A N 1
ATOM 908 C CA . ARG A 1 113 ? 9.438 12.175 24.118 1.00 48.78 113 ARG A CA 1
ATOM 909 C C . ARG A 1 113 ? 9.728 12.816 22.756 1.00 48.78 113 ARG A C 1
ATOM 911 O O . ARG A 1 113 ? 10.881 13.022 22.385 1.00 48.78 113 ARG A O 1
ATOM 918 N N . ALA A 1 114 ? 8.672 13.117 22.007 1.00 49.50 114 ALA A N 1
ATOM 919 C CA . ALA A 1 114 ? 8.744 13.853 20.749 1.00 49.50 114 ALA A CA 1
ATOM 920 C C . ALA A 1 114 ? 9.195 15.319 20.965 1.00 49.50 114 ALA A C 1
ATOM 922 O O . ALA A 1 114 ? 9.039 15.864 22.064 1.00 49.50 114 ALA A O 1
ATOM 923 N N . PRO A 1 115 ? 9.734 15.997 19.930 1.00 40.50 115 PRO A N 1
ATOM 924 C CA . PRO A 1 115 ? 9.943 17.442 19.969 1.00 40.50 115 PRO A CA 1
ATOM 925 C C . PRO A 1 115 ? 8.616 18.176 20.224 1.00 40.50 115 PRO A C 1
ATOM 927 O O . PRO A 1 115 ? 7.607 17.890 19.588 1.00 40.50 115 PRO A O 1
ATOM 930 N N . LYS A 1 116 ? 8.634 19.166 21.129 1.00 43.12 116 LYS A N 1
ATOM 931 C CA . LYS A 1 116 ? 7.467 19.940 21.615 1.00 43.12 116 LYS A CA 1
ATOM 932 C C . LYS A 1 116 ? 6.657 20.691 20.538 1.00 43.12 116 LYS A C 1
ATOM 934 O O . LYS A 1 116 ? 5.652 21.309 20.870 1.00 43.12 116 LYS A O 1
ATOM 939 N N . LYS A 1 117 ? 7.086 20.694 19.273 1.00 40.59 117 LYS A N 1
ATOM 940 C CA . LYS A 1 117 ? 6.415 21.392 18.167 1.00 40.59 117 LYS A CA 1
ATOM 941 C C . LYS A 1 117 ? 6.066 20.396 17.070 1.00 40.59 117 LYS A C 1
ATOM 943 O O . LYS A 1 117 ? 6.926 19.967 16.305 1.00 40.59 117 LYS A O 1
ATOM 948 N N . VAL A 1 118 ? 4.789 20.050 17.014 1.00 44.22 118 VAL A N 1
ATOM 949 C CA . VAL A 1 118 ? 4.197 19.194 15.989 1.00 44.22 118 VAL A CA 1
ATOM 950 C C . VAL A 1 118 ? 3.538 20.099 14.951 1.00 44.22 118 VAL A C 1
ATOM 952 O O . VAL A 1 118 ? 2.867 21.067 15.303 1.00 44.22 118 VAL A O 1
ATOM 955 N N . GLY A 1 119 ? 3.751 19.807 13.667 1.00 45.25 119 GLY A N 1
ATOM 956 C CA . GLY A 1 119 ? 3.080 20.518 12.582 1.00 45.25 119 GLY A CA 1
ATOM 957 C C . GLY A 1 119 ? 1.559 20.269 12.573 1.00 45.25 119 GLY A C 1
ATOM 958 O O . GLY A 1 119 ? 1.102 19.203 12.982 1.00 45.25 119 GLY A O 1
ATOM 959 N N . PRO A 1 120 ? 0.752 21.214 12.061 1.00 41.97 120 PRO A N 1
ATOM 960 C CA . PRO A 1 120 ? -0.717 21.156 12.095 1.00 41.97 120 PRO A CA 1
ATOM 961 C C . PRO A 1 120 ? -1.348 20.034 11.243 1.00 41.97 120 PRO A C 1
ATOM 963 O O . PRO A 1 120 ? -2.552 19.805 11.323 1.00 41.97 120 PRO A O 1
ATOM 966 N N . ARG A 1 121 ? -0.561 19.302 10.443 1.00 53.56 121 ARG A N 1
ATOM 967 C CA . ARG A 1 121 ? -1.006 18.158 9.634 1.00 53.56 121 ARG A CA 1
ATOM 968 C C . ARG A 1 121 ? -0.136 16.951 9.948 1.00 53.56 121 ARG A C 1
ATOM 970 O O . ARG A 1 121 ? 1.016 16.909 9.535 1.00 53.56 121 ARG A O 1
ATOM 977 N N . SER A 1 122 ? -0.670 15.988 10.686 1.00 62.03 122 SER A N 1
ATOM 978 C CA . SER A 1 122 ? 0.029 14.727 10.937 1.00 62.03 122 SER A CA 1
ATOM 979 C C . SER A 1 122 ? -0.983 13.576 10.908 1.00 62.03 122 SER A C 1
ATOM 981 O O . SER A 1 122 ? -1.230 12.904 11.905 1.00 62.03 122 SER A O 1
ATOM 983 N N . GLU A 1 123 ? -1.664 13.454 9.769 1.00 76.50 123 GLU A N 1
ATOM 984 C CA . GLU A 1 123 ? -2.420 12.244 9.430 1.00 76.50 123 GLU A CA 1
ATOM 985 C C . GLU A 1 123 ? -1.441 11.069 9.284 1.00 76.50 123 GLU A C 1
ATOM 987 O O . GLU A 1 123 ? -0.278 11.323 8.945 1.00 76.50 123 GLU A O 1
ATOM 992 N N . PRO A 1 124 ? -1.880 9.828 9.567 1.00 86.31 124 PRO A N 1
ATOM 993 C CA . PRO A 1 124 ? -1.134 8.653 9.149 1.00 86.31 124 PRO A CA 1
ATOM 994 C C . PRO A 1 124 ? -1.059 8.587 7.615 1.00 86.31 124 PRO A C 1
ATOM 996 O O . PRO A 1 124 ? -1.924 9.145 6.938 1.00 86.31 124 PRO A O 1
ATOM 999 N N . ASP A 1 125 ? -0.072 7.886 7.070 1.00 91.00 125 ASP A N 1
ATOM 1000 C CA . ASP A 1 125 ? 0.059 7.680 5.625 1.00 91.00 125 ASP A CA 1
ATOM 1001 C C . ASP A 1 125 ? -0.996 6.690 5.090 1.00 91.00 125 ASP A C 1
ATOM 1003 O O . ASP A 1 125 ? -1.651 6.964 4.079 1.00 91.00 125 ASP A O 1
ATOM 1007 N N . LEU A 1 126 ? -1.204 5.553 5.772 1.00 94.06 126 LEU A N 1
ATOM 1008 C CA . LEU A 1 126 ? -2.028 4.437 5.285 1.00 94.06 126 LEU A CA 1
ATOM 1009 C C . LEU A 1 126 ? -2.997 3.903 6.355 1.00 94.06 126 LEU A C 1
ATOM 1011 O O . LEU A 1 126 ? -2.681 3.869 7.545 1.00 94.06 126 LEU A O 1
ATOM 1015 N N . ILE A 1 127 ? -4.154 3.403 5.909 1.00 94.81 127 ILE A N 1
ATOM 1016 C CA . ILE A 1 127 ? -5.068 2.565 6.702 1.00 94.81 127 ILE A CA 1
ATOM 1017 C C . ILE A 1 127 ? -5.152 1.177 6.070 1.00 94.81 127 ILE A C 1
ATOM 1019 O O . ILE A 1 127 ? -5.337 1.060 4.860 1.00 94.81 127 ILE A O 1
ATOM 1023 N N . GLY A 1 128 ? -5.042 0.136 6.889 1.00 96.50 128 GLY A N 1
ATOM 1024 C CA . GLY A 1 128 ? -5.287 -1.251 6.507 1.00 96.50 128 GLY A CA 1
ATOM 1025 C C . GLY A 1 128 ? -6.616 -1.777 7.046 1.00 96.50 128 GLY A C 1
ATOM 1026 O O . GLY A 1 128 ? -7.025 -1.403 8.145 1.00 96.50 128 GLY A O 1
ATOM 1027 N N . PHE A 1 129 ? -7.255 -2.674 6.301 1.00 96.75 129 PHE A N 1
ATOM 1028 C CA . PHE A 1 129 ? -8.479 -3.382 6.679 1.00 96.75 129 PHE A CA 1
ATOM 1029 C C . PHE A 1 129 ? -8.221 -4.893 6.741 1.00 96.75 129 PHE A C 1
ATOM 1031 O O . PHE A 1 129 ? -7.739 -5.466 5.761 1.00 96.75 129 PHE A O 1
ATOM 1038 N N . SER A 1 130 ? -8.521 -5.516 7.887 1.00 94.50 130 SER A N 1
ATOM 1039 C CA . SER A 1 130 ? -8.484 -6.973 8.077 1.00 94.50 130 SER A CA 1
ATOM 1040 C C . SER A 1 130 ? -9.849 -7.490 8.549 1.00 94.50 130 SER A C 1
ATOM 1042 O O . SER A 1 130 ? -10.152 -7.503 9.744 1.00 94.50 130 SER A O 1
ATOM 1044 N N . GLY A 1 131 ? -10.732 -7.861 7.622 1.00 91.06 131 GLY A N 1
ATOM 1045 C CA . GLY A 1 131 ? -12.147 -8.086 7.930 1.00 91.06 131 GLY A CA 1
ATOM 1046 C C . GLY A 1 131 ? -12.783 -6.855 8.597 1.00 91.06 131 GLY A C 1
ATOM 1047 O O . GLY A 1 131 ? -12.853 -5.790 7.995 1.00 91.06 131 GLY A O 1
ATOM 1048 N N . ALA A 1 132 ? -13.234 -6.991 9.849 1.00 89.50 132 ALA A N 1
ATOM 1049 C CA . ALA A 1 132 ? -13.777 -5.876 10.636 1.00 89.50 132 ALA A CA 1
ATOM 1050 C C . ALA A 1 132 ? -12.696 -5.029 11.343 1.00 89.50 132 ALA A C 1
ATOM 1052 O O . ALA A 1 132 ? -12.995 -3.951 11.857 1.00 89.50 132 ALA A O 1
ATOM 1053 N N . ASP A 1 133 ? -11.450 -5.507 11.388 1.00 93.88 133 ASP A N 1
ATOM 1054 C CA . ASP A 1 133 ? -10.351 -4.827 12.065 1.00 93.88 133 ASP A CA 1
ATOM 1055 C C . ASP A 1 133 ? -9.748 -3.727 11.180 1.00 93.88 133 ASP A C 1
ATOM 1057 O O . ASP A 1 133 ? -9.650 -3.854 9.956 1.00 93.88 133 ASP A O 1
ATOM 1061 N N . THR A 1 134 ? -9.274 -2.654 11.814 1.00 94.62 134 THR A N 1
ATOM 1062 C CA . THR A 1 134 ? -8.538 -1.573 11.143 1.00 94.62 134 THR A CA 1
ATOM 1063 C C . THR A 1 134 ? -7.115 -1.457 11.674 1.00 94.62 134 THR A C 1
ATOM 1065 O O . THR A 1 134 ? -6.842 -1.726 12.844 1.00 94.62 134 THR A O 1
ATOM 1068 N N . HIS A 1 135 ? -6.194 -1.041 10.812 1.00 94.06 135 HIS A N 1
ATOM 1069 C CA . HIS A 1 135 ? -4.776 -0.885 11.116 1.00 94.06 135 HIS A CA 1
ATOM 1070 C C . HIS A 1 135 ? -4.320 0.509 10.686 1.00 94.06 135 HIS A C 1
ATOM 1072 O O . HIS A 1 135 ? -4.595 0.929 9.566 1.00 94.06 135 HIS A O 1
ATOM 1078 N N . VAL A 1 136 ? -3.616 1.229 11.556 1.00 92.19 136 VAL A N 1
ATOM 1079 C CA . VAL A 1 136 ? -3.062 2.556 11.246 1.00 92.19 136 VAL A CA 1
ATOM 1080 C C . VAL A 1 136 ? -1.583 2.399 10.951 1.00 92.19 136 VAL A C 1
ATOM 1082 O O . VAL A 1 136 ? -0.850 1.901 11.806 1.00 92.19 136 VAL A O 1
ATOM 1085 N N . LEU A 1 137 ? -1.127 2.835 9.778 1.00 93.25 137 LEU A N 1
ATOM 1086 C CA . LEU A 1 137 ? 0.277 2.732 9.403 1.00 93.25 137 LEU A CA 1
ATOM 1087 C C . LEU A 1 137 ? 0.850 4.087 9.004 1.00 93.25 137 LEU A C 1
ATOM 1089 O O . LEU A 1 137 ? 0.237 4.855 8.268 1.00 93.25 137 LEU A O 1
ATOM 1093 N N . GLU A 1 138 ? 2.063 4.343 9.468 1.00 91.50 138 GLU A N 1
ATOM 1094 C CA . GLU A 1 138 ? 2.871 5.482 9.059 1.00 91.50 138 GLU A CA 1
ATOM 1095 C C . GLU A 1 138 ? 4.191 4.978 8.514 1.00 91.50 138 GLU A C 1
ATOM 1097 O O . GLU A 1 138 ? 4.812 4.099 9.115 1.00 91.50 138 GLU A O 1
ATOM 1102 N N . CYS A 1 139 ? 4.652 5.565 7.418 1.00 91.38 139 CYS A N 1
ATOM 1103 C CA . CYS A 1 139 ? 5.909 5.197 6.807 1.00 91.38 139 CYS A CA 1
ATOM 1104 C C . CYS A 1 139 ? 6.921 6.347 6.857 1.00 91.38 139 CYS A C 1
ATOM 1106 O O . CYS A 1 139 ? 6.608 7.543 6.903 1.00 91.38 139 CYS A O 1
ATOM 1108 N N . LYS A 1 140 ? 8.196 5.971 6.846 1.00 90.44 140 LYS A N 1
ATOM 1109 C CA . LYS A 1 140 ? 9.319 6.868 6.606 1.00 90.44 140 LYS A CA 1
ATOM 1110 C C . LYS A 1 140 ? 10.304 6.158 5.704 1.00 90.44 140 LYS A C 1
ATOM 1112 O O . LYS A 1 140 ? 10.864 5.135 6.082 1.00 90.44 140 LYS A O 1
ATOM 1117 N N . GLY A 1 141 ? 10.544 6.736 4.539 1.00 90.19 141 GLY A N 1
ATOM 1118 C CA . GLY A 1 141 ? 11.673 6.386 3.696 1.00 90.19 141 GLY A CA 1
ATOM 1119 C C . GLY A 1 141 ? 12.819 7.361 3.907 1.00 90.19 141 GLY A C 1
ATOM 1120 O O . GLY A 1 141 ? 12.617 8.574 3.855 1.00 90.19 141 GLY A O 1
ATOM 1121 N N . LEU A 1 142 ? 14.013 6.838 4.158 1.00 88.31 142 LEU A N 1
ATOM 1122 C CA . LEU A 1 142 ? 15.225 7.618 4.366 1.00 88.31 142 LEU A CA 1
ATOM 1123 C C . LEU A 1 142 ? 16.244 7.283 3.279 1.00 88.31 142 LEU A C 1
ATOM 1125 O O . LEU A 1 142 ? 16.554 6.118 3.050 1.00 88.31 142 LEU A O 1
ATOM 1129 N N . SER A 1 143 ? 16.825 8.314 2.683 1.00 87.06 143 SER A N 1
ATOM 1130 C CA . SER A 1 143 ? 18.058 8.230 1.901 1.00 87.06 143 SER A CA 1
ATOM 1131 C C . SER A 1 143 ? 19.152 9.016 2.601 1.00 87.06 143 SER A C 1
ATOM 1133 O O . SER A 1 143 ? 18.872 9.961 3.344 1.00 87.06 143 SER A O 1
ATOM 1135 N N . SER A 1 144 ? 20.406 8.689 2.309 1.00 75.94 144 SER A N 1
ATOM 1136 C CA . SER A 1 144 ? 21.495 9.584 2.672 1.00 75.94 144 SER A CA 1
ATOM 1137 C C . SER A 1 144 ? 21.461 10.876 1.855 1.00 75.94 144 SER A C 1
ATOM 1139 O O . SER A 1 144 ? 21.155 10.890 0.657 1.00 75.94 144 SER A O 1
ATOM 1141 N N . PHE A 1 145 ? 21.790 11.971 2.531 1.00 64.06 145 PHE A N 1
ATOM 1142 C CA . PHE A 1 145 ?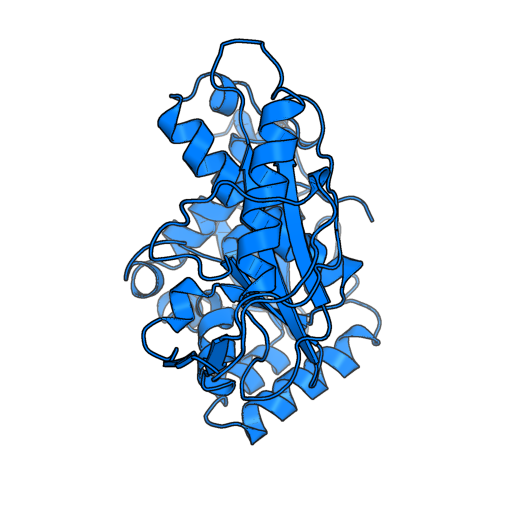 21.896 13.301 1.942 1.00 64.06 145 PHE A CA 1
ATOM 1143 C C . PHE A 1 145 ? 23.333 13.628 1.499 1.00 64.06 145 PHE A C 1
ATOM 1145 O O . PHE A 1 145 ? 23.521 14.528 0.691 1.00 64.06 145 PHE A O 1
ATOM 1152 N N . ALA A 1 146 ? 24.337 12.865 1.952 1.00 58.22 146 ALA A N 1
ATOM 1153 C CA . ALA A 1 146 ? 25.749 13.074 1.625 1.00 58.22 146 ALA A CA 1
ATOM 1154 C C . ALA A 1 146 ? 26.329 11.869 0.869 1.00 58.22 146 ALA A C 1
ATOM 1156 O O . ALA A 1 146 ? 26.084 10.725 1.260 1.00 58.22 146 ALA A O 1
ATOM 1157 N N . GLU A 1 147 ? 27.114 12.128 -0.182 1.00 58.25 147 GLU A N 1
ATOM 1158 C CA . GLU A 1 147 ? 27.754 11.096 -1.009 1.00 58.25 147 GLU A CA 1
ATOM 1159 C C . GLU A 1 147 ? 28.471 10.045 -0.144 1.00 58.25 147 GLU A C 1
ATOM 1161 O O . GLU A 1 147 ? 29.326 10.361 0.687 1.00 58.25 147 GLU A O 1
ATOM 1166 N N . GLY A 1 148 ? 28.061 8.783 -0.299 1.00 60.03 148 GLY A N 1
ATOM 1167 C CA . GLY A 1 148 ? 28.699 7.623 0.328 1.00 60.03 148 GLY A CA 1
ATOM 1168 C C . GLY A 1 148 ? 28.514 7.459 1.842 1.00 60.03 148 GLY A C 1
ATOM 1169 O O . GLY A 1 148 ? 29.068 6.517 2.406 1.00 60.03 148 GLY A O 1
ATOM 1170 N N . ARG A 1 149 ? 27.757 8.323 2.535 1.00 70.12 149 ARG A N 1
ATOM 1171 C CA . ARG A 1 149 ? 27.517 8.164 3.985 1.00 70.12 149 ARG A CA 1
ATOM 1172 C C . ARG A 1 149 ? 26.235 7.377 4.252 1.00 70.12 149 ARG A C 1
ATOM 1174 O O . ARG A 1 149 ? 25.232 7.691 3.625 1.00 70.12 149 ARG A O 1
ATOM 1181 N N . PRO A 1 150 ? 26.202 6.421 5.193 1.00 78.81 150 PRO A N 1
ATOM 1182 C CA . PRO A 1 150 ? 24.953 5.787 5.604 1.00 78.81 150 PRO A CA 1
ATOM 1183 C C . PRO A 1 150 ? 24.058 6.765 6.383 1.00 78.81 150 PRO A C 1
ATOM 1185 O O . PRO A 1 150 ? 24.533 7.729 6.992 1.00 78.81 150 PRO A O 1
ATOM 1188 N N . VAL A 1 151 ? 22.756 6.491 6.396 1.00 84.38 151 VAL A N 1
ATOM 1189 C CA . VAL A 1 151 ? 21.770 7.131 7.265 1.00 84.38 151 VAL A CA 1
ATOM 1190 C C . VAL A 1 151 ? 22.191 6.897 8.713 1.00 84.38 151 VAL A C 1
ATOM 1192 O O . VAL A 1 151 ? 22.333 5.769 9.186 1.00 84.38 151 VAL A O 1
ATOM 1195 N N . SER A 1 152 ? 22.402 7.988 9.442 1.00 85.12 152 SER A N 1
ATOM 1196 C CA . SER A 1 152 ? 22.875 7.913 10.821 1.00 85.12 152 SER A CA 1
ATOM 1197 C C . SER A 1 152 ? 21.807 7.331 11.766 1.00 85.12 152 SER A C 1
ATOM 1199 O O . SER A 1 152 ? 20.606 7.562 11.575 1.00 85.12 152 SER A O 1
ATOM 1201 N N . PRO A 1 153 ? 22.203 6.651 12.861 1.00 83.69 153 PRO A N 1
ATOM 1202 C CA . PRO A 1 153 ? 21.258 6.145 13.863 1.00 83.69 153 PRO A CA 1
ATOM 1203 C C . PRO A 1 153 ? 20.334 7.222 14.460 1.00 83.69 153 PRO A C 1
ATOM 1205 O O . PRO A 1 153 ? 19.187 6.940 14.820 1.00 83.69 153 PRO A O 1
ATOM 1208 N N . SER A 1 154 ? 20.801 8.473 14.545 1.00 84.75 154 SER A N 1
ATOM 1209 C CA . SER A 1 154 ? 20.001 9.604 15.027 1.00 84.75 154 SER A CA 1
ATOM 1210 C C . SER A 1 154 ? 18.892 9.993 14.043 1.00 84.75 154 SER A C 1
ATOM 1212 O O . SER A 1 154 ? 17.776 10.292 14.475 1.00 84.75 154 SER A O 1
ATOM 1214 N N . GLN A 1 155 ? 19.147 9.924 12.731 1.00 85.12 155 GLN A N 1
ATOM 1215 C CA . GLN A 1 155 ? 18.127 10.136 11.698 1.00 85.12 155 GLN A CA 1
ATOM 1216 C C . GLN A 1 155 ? 17.053 9.047 11.746 1.00 85.12 155 GLN A C 1
ATOM 1218 O O . GLN A 1 155 ? 15.867 9.378 11.747 1.00 85.12 155 GLN A O 1
ATOM 1223 N N . VAL A 1 156 ? 17.450 7.775 11.881 1.00 83.56 156 VAL A N 1
ATOM 1224 C CA . VAL A 1 156 ? 16.507 6.652 12.045 1.00 83.56 156 VAL A CA 1
ATOM 1225 C C . VAL A 1 156 ? 15.640 6.849 13.291 1.00 83.56 156 VAL A C 1
ATOM 1227 O O . VAL A 1 156 ? 14.416 6.747 13.224 1.00 83.56 156 VAL A O 1
ATOM 1230 N N . THR A 1 157 ? 16.253 7.210 14.421 1.00 81.38 157 THR A N 1
ATOM 1231 C CA . THR A 1 157 ? 15.540 7.468 15.683 1.00 81.38 157 THR A CA 1
ATOM 1232 C C . THR A 1 157 ? 14.551 8.629 15.555 1.00 81.38 157 THR A C 1
ATOM 1234 O O . THR A 1 157 ? 13.412 8.534 16.013 1.00 81.38 157 THR A O 1
ATOM 1237 N N . SER A 1 158 ? 14.959 9.719 14.901 1.00 82.81 158 SER A N 1
ATOM 1238 C CA . SER A 1 158 ? 14.107 10.886 14.653 1.00 82.81 158 SER A CA 1
ATOM 1239 C C . SER A 1 158 ? 12.911 10.540 13.762 1.00 82.81 158 SER A C 1
ATOM 1241 O O . SER A 1 158 ? 11.774 10.882 14.092 1.00 82.81 158 SER A O 1
ATOM 1243 N N . ALA A 1 159 ? 13.146 9.810 12.668 1.00 84.44 159 ALA A N 1
ATOM 1244 C CA . ALA A 1 159 ? 12.099 9.352 11.761 1.00 84.44 159 ALA A CA 1
ATOM 1245 C C . ALA A 1 159 ? 11.102 8.429 12.469 1.00 84.44 159 ALA A C 1
ATOM 1247 O O . ALA A 1 159 ? 9.896 8.659 12.391 1.00 84.44 159 ALA A O 1
ATOM 1248 N N . ARG A 1 160 ? 11.602 7.459 13.241 1.00 82.94 160 ARG A N 1
ATOM 1249 C CA . ARG A 1 160 ? 10.778 6.563 14.058 1.00 82.94 160 ARG A CA 1
ATOM 1250 C C . ARG A 1 160 ? 9.902 7.330 15.036 1.00 82.94 160 ARG A C 1
ATOM 1252 O O . ARG A 1 160 ? 8.707 7.079 15.100 1.00 82.94 160 ARG A O 1
ATOM 1259 N N . ASN A 1 161 ? 10.470 8.268 15.791 1.00 77.00 161 ASN A N 1
ATOM 1260 C CA . ASN A 1 161 ? 9.706 9.014 16.790 1.00 77.00 161 ASN A CA 1
ATOM 1261 C C . ASN A 1 161 ? 8.619 9.889 16.140 1.00 77.00 161 ASN A C 1
ATOM 1263 O O . ASN A 1 161 ? 7.522 9.992 16.684 1.00 77.00 161 ASN A O 1
ATOM 1267 N N . LYS A 1 162 ? 8.888 10.475 14.962 1.00 80.81 162 LYS A N 1
ATOM 1268 C CA . LYS A 1 162 ? 7.864 11.179 14.170 1.00 80.81 162 LYS A CA 1
ATOM 1269 C C . LYS A 1 162 ? 6.759 10.231 13.709 1.00 80.81 162 LYS A C 1
ATOM 1271 O O . LYS A 1 162 ? 5.587 10.562 13.860 1.00 80.81 162 LYS A O 1
ATOM 1276 N N . ALA A 1 163 ? 7.139 9.068 13.183 1.00 82.69 163 ALA A N 1
ATOM 1277 C CA . ALA A 1 163 ? 6.189 8.096 12.669 1.00 82.69 163 ALA A CA 1
ATOM 1278 C C . ALA A 1 163 ? 5.280 7.538 13.770 1.00 82.69 163 ALA A C 1
ATOM 1280 O O . ALA A 1 163 ? 4.065 7.490 13.608 1.00 82.69 163 ALA A O 1
ATOM 1281 N N . LEU A 1 164 ? 5.870 7.201 14.924 1.00 77.50 164 LEU A N 1
ATOM 1282 C CA . LEU A 1 164 ? 5.125 6.791 16.108 1.00 77.50 164 LEU A CA 1
ATOM 1283 C C . LEU A 1 164 ? 4.116 7.857 16.486 1.00 77.50 164 LEU A C 1
ATOM 1285 O O . LEU A 1 164 ? 2.929 7.569 16.523 1.00 77.50 164 LEU A O 1
ATOM 1289 N N . PHE A 1 165 ? 4.569 9.098 16.654 1.00 75.50 165 PHE A N 1
ATOM 1290 C CA . PHE A 1 165 ? 3.688 10.192 17.028 1.00 75.50 165 PHE A CA 1
ATOM 1291 C C . PHE A 1 165 ? 2.479 10.329 16.088 1.00 75.50 165 PHE A C 1
ATOM 1293 O O . PHE A 1 165 ? 1.364 10.510 16.561 1.00 75.50 165 PHE A O 1
ATOM 1300 N N . GLN A 1 166 ? 2.672 10.206 14.772 1.00 80.25 166 GLN A N 1
ATOM 1301 C CA . GLN A 1 166 ? 1.579 10.279 13.796 1.00 80.25 166 GLN A CA 1
ATOM 1302 C C . GLN A 1 166 ? 0.536 9.176 13.986 1.00 80.25 166 GLN A C 1
ATOM 1304 O O . GLN A 1 166 ? -0.656 9.481 14.007 1.00 80.25 166 GLN A O 1
ATOM 1309 N N . VAL A 1 167 ? 0.963 7.926 14.189 1.00 80.81 167 VAL A N 1
ATOM 1310 C CA . VAL A 1 167 ? 0.017 6.828 14.430 1.00 80.81 167 VAL A CA 1
ATOM 1311 C C . VAL A 1 167 ? -0.627 6.898 15.819 1.00 80.81 167 VAL A C 1
ATOM 1313 O O . VAL A 1 167 ? -1.794 6.534 15.944 1.00 80.81 167 VAL A O 1
ATOM 1316 N N . CYS A 1 168 ? 0.069 7.412 16.848 1.00 75.00 168 CYS A N 1
ATOM 1317 C CA . CYS A 1 168 ? -0.477 7.555 18.211 1.00 75.00 168 CYS A CA 1
ATOM 1318 C C . CYS A 1 168 ? -1.733 8.425 18.263 1.00 75.00 168 CYS A C 1
ATOM 1320 O O . CYS A 1 168 ? -2.619 8.162 19.068 1.00 75.00 168 CYS A O 1
ATOM 1322 N N . ARG A 1 169 ? -1.803 9.458 17.411 1.00 75.12 169 ARG A N 1
ATOM 1323 C CA . ARG A 1 169 ? -2.904 10.437 17.405 1.00 75.12 169 ARG A CA 1
ATOM 1324 C C . ARG A 1 169 ? -4.253 9.844 17.013 1.00 75.12 169 ARG A C 1
ATOM 1326 O O . ARG A 1 169 ? -5.287 10.484 17.198 1.00 75.12 169 ARG A O 1
ATOM 1333 N N . ILE A 1 170 ? -4.256 8.666 16.394 1.00 79.75 170 ILE A N 1
ATOM 1334 C CA . ILE A 1 170 ? -5.484 8.009 15.962 1.00 79.75 170 ILE A CA 1
ATOM 1335 C C . ILE A 1 170 ? -5.948 7.088 17.082 1.00 79.75 170 ILE A C 1
ATOM 1337 O O . ILE A 1 170 ? -5.481 5.955 17.220 1.00 79.75 170 ILE A O 1
ATOM 1341 N N . ALA A 1 171 ? -6.870 7.582 17.904 1.00 77.25 171 ALA A N 1
ATOM 1342 C CA . ALA A 1 171 ? -7.456 6.787 18.978 1.00 77.25 171 ALA A CA 1
ATOM 1343 C C . ALA A 1 171 ? -8.457 5.776 18.423 1.00 77.25 171 ALA A C 1
ATOM 1345 O O . ALA A 1 171 ? -8.405 4.601 18.780 1.00 77.25 171 ALA A O 1
ATOM 1346 N N . THR A 1 172 ? -9.312 6.227 17.509 1.00 83.88 172 THR A N 1
ATOM 1347 C CA . THR A 1 172 ? -10.349 5.404 16.892 1.00 83.88 172 THR A CA 1
ATOM 1348 C C . THR A 1 172 ? -10.455 5.678 15.397 1.00 83.88 172 THR A C 1
ATOM 1350 O O . THR A 1 172 ? -10.113 6.759 14.911 1.00 83.88 172 THR A O 1
ATOM 1353 N N . ILE A 1 173 ? -10.948 4.678 14.674 1.00 87.25 173 ILE A N 1
ATOM 1354 C CA . ILE A 1 173 ? -11.450 4.794 13.313 1.00 87.25 173 ILE A CA 1
ATOM 1355 C C . ILE A 1 173 ? -12.936 4.463 13.362 1.00 87.25 173 ILE A C 1
ATOM 1357 O O . ILE A 1 173 ? -13.308 3.372 13.791 1.00 87.25 173 ILE A O 1
ATOM 1361 N N . ASN A 1 174 ? -13.788 5.403 12.948 1.00 88.56 174 ASN A N 1
ATOM 1362 C CA . ASN A 1 174 ? -15.245 5.273 13.052 1.00 88.56 174 ASN A CA 1
ATOM 1363 C C . ASN A 1 174 ? -15.712 4.859 14.468 1.00 88.56 174 ASN A C 1
ATOM 1365 O O . ASN A 1 174 ? -16.617 4.043 14.619 1.00 88.56 174 ASN A O 1
ATOM 1369 N N . GLY A 1 175 ? -15.078 5.401 15.513 1.00 85.44 175 GLY A N 1
ATOM 1370 C CA . GLY A 1 175 ? -15.390 5.092 16.914 1.00 85.44 175 GLY A CA 1
ATOM 1371 C C . GLY A 1 175 ? -14.846 3.758 17.448 1.00 85.44 175 GLY A C 1
ATOM 1372 O O . GLY A 1 175 ? -15.014 3.482 18.633 1.00 85.44 175 GLY A O 1
ATOM 1373 N N . VAL A 1 176 ? -14.161 2.954 16.627 1.00 87.38 176 VAL A N 1
ATOM 1374 C CA . VAL A 1 176 ? -13.556 1.673 17.032 1.00 87.38 176 VAL A CA 1
ATOM 1375 C C . VAL A 1 176 ? -12.038 1.811 17.117 1.00 87.38 176 VAL A C 1
ATOM 1377 O O . VAL A 1 176 ? -11.414 2.425 16.254 1.00 87.38 176 VAL A O 1
ATOM 1380 N N . ALA A 1 177 ? -11.417 1.257 18.159 1.00 86.00 177 ALA A N 1
ATOM 1381 C CA . ALA A 1 177 ? -9.963 1.278 18.282 1.00 86.00 177 ALA A CA 1
ATOM 1382 C C . ALA A 1 177 ? -9.310 0.437 17.163 1.00 86.00 177 ALA A C 1
ATOM 1384 O O . ALA A 1 177 ? -9.738 -0.697 16.937 1.00 86.00 177 ALA A O 1
ATOM 1385 N N . PRO A 1 178 ? -8.274 0.947 16.471 1.00 89.12 178 PRO A N 1
ATOM 1386 C CA . PRO A 1 178 ? -7.532 0.146 15.510 1.00 89.12 178 PRO A CA 1
ATOM 1387 C C . PRO A 1 178 ? -6.816 -1.001 16.226 1.00 89.12 178 PRO A C 1
ATOM 1389 O O . PRO A 1 178 ? -6.274 -0.829 17.319 1.00 89.12 178 PRO A O 1
ATOM 1392 N N . LYS A 1 179 ? -6.773 -2.161 15.573 1.00 89.81 179 LYS A N 1
ATOM 1393 C CA . LYS A 1 179 ? -6.115 -3.370 16.070 1.00 89.81 179 LYS A CA 1
ATOM 1394 C C . LYS A 1 179 ? -4.614 -3.186 16.224 1.00 89.81 179 LYS A C 1
ATOM 1396 O O . LYS A 1 179 ? -4.030 -3.686 17.178 1.00 89.81 179 LYS A O 1
ATOM 1401 N N . THR A 1 180 ? -3.988 -2.473 15.288 1.00 87.81 180 THR A N 1
ATOM 1402 C CA . THR A 1 180 ? -2.577 -2.091 15.400 1.00 87.81 180 THR A CA 1
ATOM 1403 C C . THR A 1 180 ? -2.350 -0.650 14.965 1.00 87.81 180 THR A C 1
ATOM 1405 O O . THR A 1 180 ? -3.035 -0.114 14.090 1.00 87.81 180 THR A O 1
ATOM 1408 N N . ARG A 1 181 ? -1.322 -0.042 15.557 1.00 85.94 181 ARG A N 1
ATOM 1409 C CA . ARG A 1 181 ? -0.704 1.208 15.113 1.00 85.94 181 ARG A CA 1
ATOM 1410 C C . ARG A 1 181 ? 0.754 0.908 14.804 1.00 85.94 181 ARG A C 1
ATOM 1412 O O . ARG A 1 181 ? 1.474 0.413 15.665 1.00 85.94 181 ARG A O 1
ATOM 1419 N N . THR A 1 182 ? 1.188 1.159 13.578 1.00 87.31 182 THR A N 1
ATOM 1420 C CA . THR A 1 182 ? 2.477 0.670 13.085 1.00 87.31 182 THR A CA 1
ATOM 1421 C C . THR A 1 182 ? 3.274 1.809 12.467 1.00 87.31 182 THR A C 1
ATOM 1423 O O . THR A 1 182 ? 2.902 2.359 11.437 1.00 87.31 182 THR A O 1
ATOM 1426 N N . ALA A 1 183 ? 4.408 2.135 13.082 1.00 85.25 183 ALA A N 1
ATOM 1427 C CA . ALA A 1 183 ? 5.420 2.993 12.482 1.00 85.25 183 ALA A CA 1
ATOM 1428 C C . ALA A 1 183 ? 6.424 2.136 11.700 1.00 85.25 183 ALA A C 1
ATOM 1430 O O . ALA A 1 183 ? 7.069 1.260 12.272 1.00 85.25 183 ALA A O 1
ATOM 1431 N N . CYS A 1 184 ? 6.577 2.406 10.409 1.00 88.88 184 CYS A N 1
ATOM 1432 C CA . CYS A 1 184 ? 7.540 1.757 9.529 1.00 88.88 184 CYS A CA 1
ATOM 1433 C C . CYS A 1 184 ? 8.621 2.764 9.134 1.00 88.88 184 CYS A C 1
ATOM 1435 O O . CYS A 1 184 ? 8.324 3.861 8.667 1.00 88.88 184 CYS A O 1
ATOM 1437 N N . VAL A 1 185 ? 9.890 2.410 9.325 1.00 88.50 185 VAL A N 1
ATOM 1438 C CA . VAL A 1 185 ? 11.032 3.236 8.917 1.00 88.50 185 VAL A CA 1
ATOM 1439 C C . VAL A 1 185 ? 11.944 2.369 8.075 1.00 88.50 185 VAL A C 1
ATOM 1441 O O . VAL A 1 185 ? 12.301 1.279 8.504 1.00 88.50 185 VAL A O 1
ATOM 1444 N N . PHE A 1 186 ? 12.318 2.855 6.900 1.00 88.44 186 PHE A N 1
ATOM 1445 C CA . PHE A 1 186 ? 13.175 2.154 5.957 1.00 88.44 186 PHE A CA 1
ATOM 1446 C C . PHE A 1 186 ? 14.299 3.080 5.509 1.00 88.44 186 PHE A C 1
ATOM 1448 O O . PHE A 1 186 ? 14.060 4.252 5.217 1.00 88.44 186 PHE A O 1
ATOM 1455 N N . SER A 1 187 ? 15.523 2.562 5.459 1.00 87.06 187 SER A N 1
ATOM 1456 C CA . SER A 1 187 ? 16.673 3.259 4.890 1.00 87.06 187 SER A CA 1
ATOM 1457 C C . SER A 1 187 ? 17.096 2.597 3.581 1.00 87.06 187 SER A C 1
ATOM 1459 O O . SER A 1 187 ? 17.245 1.378 3.501 1.00 87.06 187 SER A O 1
ATOM 1461 N N . PHE A 1 188 ? 17.284 3.421 2.555 1.00 82.44 188 PHE A N 1
ATOM 1462 C CA . PHE A 1 188 ? 17.716 3.029 1.217 1.00 82.44 188 PHE A CA 1
ATOM 1463 C C . PHE A 1 188 ? 19.165 3.474 1.007 1.00 82.44 188 PHE A C 1
ATOM 1465 O O . PHE A 1 188 ? 19.461 4.327 0.174 1.00 82.44 188 PHE A O 1
ATOM 1472 N N . ASP A 1 189 ? 20.065 2.944 1.836 1.00 72.38 189 ASP A N 1
ATOM 1473 C CA . ASP A 1 189 ? 21.491 3.284 1.863 1.00 72.38 189 ASP A CA 1
ATOM 1474 C C . ASP A 1 189 ? 22.402 2.044 1.883 1.00 72.38 189 ASP A C 1
ATOM 1476 O O . ASP A 1 189 ? 23.344 1.973 1.101 1.00 72.38 189 ASP A O 1
ATOM 1480 N N . THR A 1 190 ? 22.131 1.057 2.749 1.00 53.44 190 THR A N 1
ATOM 1481 C CA . THR A 1 190 ? 22.991 -0.128 2.937 1.00 53.44 190 THR A CA 1
ATOM 1482 C C . THR A 1 190 ? 22.242 -1.412 3.331 1.00 53.44 190 THR A C 1
ATOM 1484 O O . THR A 1 190 ? 22.675 -2.493 2.928 1.00 53.44 190 THR A O 1
ATOM 1487 N N . ALA A 1 191 ? 21.122 -1.328 4.068 1.00 45.69 191 ALA A N 1
ATOM 1488 C CA . ALA A 1 191 ? 20.206 -2.443 4.364 1.00 45.69 191 ALA A CA 1
ATOM 1489 C C . ALA A 1 191 ? 18.867 -1.945 4.949 1.00 45.69 191 ALA A C 1
ATOM 1491 O O . ALA A 1 191 ? 18.845 -0.998 5.733 1.00 45.69 191 ALA A O 1
ATOM 1492 N N . THR A 1 192 ? 17.762 -2.632 4.649 1.00 44.09 192 THR A N 1
ATOM 1493 C CA . THR A 1 192 ? 16.422 -2.316 5.174 1.00 44.09 192 THR A CA 1
ATOM 1494 C C . THR A 1 192 ? 16.254 -2.824 6.615 1.00 44.09 192 THR A C 1
ATOM 1496 O O . THR A 1 192 ? 16.403 -4.015 6.876 1.00 44.09 192 THR A O 1
ATOM 1499 N N . ARG A 1 193 ? 15.929 -1.945 7.575 1.00 45.16 193 ARG A N 1
ATOM 1500 C CA . ARG A 1 193 ? 15.647 -2.304 8.982 1.00 45.16 193 ARG A CA 1
ATOM 1501 C C . ARG A 1 193 ? 14.368 -1.620 9.463 1.00 45.16 193 ARG A C 1
ATOM 1503 O O . ARG A 1 193 ? 14.341 -0.398 9.493 1.00 45.16 193 ARG A O 1
ATOM 1510 N N . GLY A 1 194 ? 13.358 -2.388 9.878 1.00 43.00 194 GLY A N 1
ATOM 1511 C CA . GLY A 1 194 ? 12.110 -1.870 10.456 1.00 43.00 194 GLY A CA 1
ATOM 1512 C C . GLY A 1 194 ? 12.071 -1.996 11.983 1.00 43.00 194 GLY A C 1
ATOM 1513 O O . GLY A 1 194 ? 12.596 -2.956 12.542 1.00 43.00 194 GLY A O 1
ATOM 1514 N N . LEU A 1 195 ? 11.444 -1.036 12.667 1.00 46.88 195 LEU A N 1
ATOM 1515 C CA . LEU A 1 195 ? 11.169 -1.091 14.106 1.00 46.88 195 LEU A CA 1
ATOM 1516 C C . LEU A 1 195 ? 9.698 -0.747 14.346 1.00 46.88 195 LEU A C 1
ATOM 1518 O O . LEU A 1 195 ? 9.302 0.399 14.157 1.00 46.88 195 LEU A O 1
ATOM 1522 N N . VAL A 1 196 ? 8.924 -1.737 14.789 1.00 49.19 196 VAL A N 1
ATOM 1523 C CA . VAL A 1 196 ? 7.504 -1.598 15.132 1.00 49.19 196 VAL A CA 1
ATOM 1524 C C . VAL A 1 196 ? 7.386 -1.398 16.641 1.00 49.19 196 VAL A C 1
ATOM 1526 O O . VAL A 1 196 ? 7.932 -2.187 17.409 1.00 49.19 196 VAL A O 1
ATOM 1529 N N . VAL A 1 197 ? 6.705 -0.339 17.076 1.00 50.22 197 VAL A N 1
ATOM 1530 C CA . VAL A 1 197 ? 6.473 -0.050 18.499 1.00 50.22 197 VAL A CA 1
ATOM 1531 C C . VAL A 1 197 ? 5.001 0.283 18.696 1.00 50.22 197 VAL A C 1
ATOM 1533 O O . VAL A 1 197 ? 4.465 1.109 17.959 1.00 50.22 197 VAL A O 1
ATOM 1536 N N . ASP A 1 198 ? 4.380 -0.347 19.691 1.00 45.81 198 ASP A N 1
ATOM 1537 C CA . ASP A 1 198 ? 3.031 -0.019 20.149 1.00 45.81 198 ASP A CA 1
ATOM 1538 C C . ASP A 1 198 ? 3.079 1.264 20.999 1.00 45.81 198 ASP A C 1
ATOM 1540 O O . ASP A 1 198 ? 3.821 1.315 21.989 1.00 45.81 198 ASP A O 1
ATOM 1544 N N . PRO A 1 199 ? 2.400 2.349 20.601 1.00 48.78 199 PRO A N 1
ATOM 1545 C CA . PRO A 1 199 ? 2.489 3.599 21.334 1.00 48.78 199 PRO A CA 1
ATOM 1546 C C . PRO A 1 199 ? 1.512 3.696 22.518 1.00 48.78 199 PRO A C 1
ATOM 1548 O O . PRO A 1 199 ? 0.406 3.168 22.443 1.00 48.78 199 PRO A O 1
ATOM 1551 N N . PRO A 1 200 ? 1.841 4.469 23.572 1.00 46.38 200 PRO A N 1
ATOM 1552 C CA . PRO A 1 200 ? 0.868 4.809 24.607 1.00 46.38 200 PRO A CA 1
ATOM 1553 C C . PRO A 1 200 ? -0.171 5.818 24.091 1.00 46.38 200 PRO A C 1
ATOM 1555 O O . PRO A 1 200 ? 0.067 6.542 23.118 1.00 46.38 200 PRO A O 1
ATOM 1558 N N . GLU A 1 201 ? -1.312 5.902 24.780 1.00 49.19 201 GLU A N 1
ATOM 1559 C CA . GLU A 1 201 ? -2.380 6.871 24.493 1.00 49.19 201 GLU A CA 1
ATOM 1560 C C . GLU A 1 201 ? -1.802 8.294 24.410 1.00 49.19 201 GLU A C 1
ATOM 1562 O O . GLU A 1 201 ? -1.051 8.667 25.303 1.00 49.19 201 GLU A O 1
ATOM 1567 N N . THR A 1 202 ? -2.103 9.067 23.349 1.00 53.25 202 THR A N 1
ATOM 1568 C CA . THR A 1 202 ? -1.843 10.524 23.180 1.00 53.25 202 THR A CA 1
ATOM 1569 C C . THR A 1 202 ? -2.790 11.152 22.149 1.00 53.25 202 THR A C 1
ATOM 1571 O O . THR A 1 202 ? -2.974 10.590 21.083 1.00 53.25 202 THR A O 1
ATOM 1574 N N . GLU A 1 203 ? -3.394 12.303 22.505 1.00 54.59 203 GLU A N 1
ATOM 1575 C CA . GLU A 1 203 ? -4.385 13.121 21.759 1.00 54.59 203 GLU A CA 1
ATOM 1576 C C . GLU A 1 203 ? -5.317 12.358 20.810 1.00 54.59 203 GLU A C 1
ATOM 1578 O O . GLU A 1 203 ? -4.985 12.064 19.666 1.00 54.59 203 GLU A O 1
ATOM 1583 N N . ALA A 1 204 ? -6.530 12.103 21.288 1.00 61.91 204 ALA A N 1
ATOM 1584 C CA . ALA A 1 204 ? -7.450 11.168 20.678 1.00 61.91 204 ALA A CA 1
ATOM 1585 C C . ALA A 1 204 ? -8.282 11.830 19.566 1.00 61.91 204 ALA A C 1
ATOM 1587 O O . ALA A 1 204 ? -9.316 12.445 19.821 1.00 61.91 204 ALA A O 1
ATOM 1588 N N . PHE A 1 205 ? -7.837 11.722 18.313 1.00 71.12 205 PHE A N 1
ATOM 1589 C CA . PHE A 1 205 ? -8.734 11.959 17.184 1.00 71.12 205 PHE A CA 1
ATOM 1590 C C . PHE A 1 205 ? -9.479 10.673 16.851 1.00 71.12 205 PHE A C 1
ATOM 1592 O O . PHE A 1 205 ? -8.881 9.598 16.765 1.00 71.12 205 PHE A O 1
ATOM 1599 N N . ASP A 1 206 ? -10.777 10.817 16.618 1.00 77.19 206 ASP A N 1
ATOM 1600 C CA . ASP A 1 206 ? -11.558 9.834 15.884 1.00 77.19 206 ASP A CA 1
ATOM 1601 C C . ASP A 1 206 ? -11.480 10.173 14.394 1.00 77.19 206 ASP A C 1
ATOM 1603 O O . ASP A 1 206 ? -11.922 11.249 13.964 1.00 77.19 206 ASP A O 1
ATOM 1607 N N . LEU A 1 207 ? -10.866 9.276 13.623 1.00 84.62 207 LEU A N 1
ATOM 1608 C CA . LEU A 1 207 ? -10.790 9.370 12.173 1.00 84.62 207 LEU A CA 1
ATOM 1609 C C . LEU A 1 207 ? -12.036 8.715 11.580 1.00 84.62 207 LEU A C 1
ATOM 1611 O O . LEU A 1 207 ? -12.179 7.496 11.632 1.00 84.62 207 LEU A O 1
ATOM 1615 N N . ARG A 1 208 ? -12.934 9.504 10.990 1.00 87.06 208 ARG A N 1
ATOM 1616 C CA . ARG A 1 208 ? -14.152 8.960 10.377 1.00 87.06 208 ARG A CA 1
ATOM 1617 C C . ARG A 1 208 ? -14.095 9.000 8.868 1.00 87.06 208 ARG A C 1
ATOM 1619 O O . ARG A 1 208 ? -13.731 10.027 8.308 1.00 87.06 208 ARG A O 1
ATOM 1626 N N . PHE A 1 209 ? -14.501 7.913 8.224 1.00 89.00 209 PHE A N 1
ATOM 1627 C CA . PHE A 1 209 ? -14.687 7.832 6.778 1.00 89.00 209 PHE A CA 1
ATOM 1628 C C . PHE A 1 209 ? -15.701 6.742 6.421 1.00 89.00 209 PHE A C 1
ATOM 1630 O O . PHE A 1 209 ? -15.895 5.772 7.153 1.00 89.00 209 PHE A O 1
ATOM 1637 N N . ASN A 1 210 ? -16.327 6.877 5.253 1.00 91.31 210 ASN A N 1
ATOM 1638 C CA . ASN A 1 210 ? -17.188 5.837 4.700 1.00 91.31 210 ASN A CA 1
ATOM 1639 C C . ASN A 1 210 ? -16.335 4.670 4.166 1.00 91.31 210 ASN A C 1
ATOM 1641 O O . ASN A 1 210 ? -15.484 4.879 3.296 1.00 91.31 210 ASN A O 1
ATOM 1645 N N . LEU A 1 211 ? -16.570 3.454 4.671 1.00 92.81 211 LEU A N 1
ATOM 1646 C CA . LEU A 1 211 ? -15.771 2.275 4.329 1.00 92.81 211 LEU A CA 1
ATOM 1647 C C . LEU A 1 211 ? -15.853 1.927 2.837 1.00 92.81 211 LEU A C 1
ATOM 1649 O O . LEU A 1 211 ? -14.818 1.718 2.213 1.00 92.81 211 LEU A O 1
ATOM 1653 N N . ALA A 1 212 ? -17.045 1.946 2.234 1.00 93.88 212 ALA A N 1
ATOM 1654 C CA . ALA A 1 212 ? -17.210 1.665 0.804 1.00 93.88 212 ALA A CA 1
ATOM 1655 C C . ALA A 1 212 ? -16.417 2.647 -0.072 1.00 93.88 212 ALA A C 1
ATOM 1657 O O . ALA A 1 212 ? -15.730 2.244 -1.008 1.00 93.88 212 ALA A O 1
ATOM 1658 N N . SER A 1 213 ? -16.444 3.937 0.272 1.00 91.31 213 SER A N 1
ATOM 1659 C CA . SER A 1 213 ? -15.642 4.969 -0.389 1.00 91.31 213 SER A CA 1
ATOM 1660 C C . SER A 1 213 ? -14.142 4.715 -0.225 1.00 91.31 213 SER A C 1
ATOM 1662 O O . SER A 1 213 ? -13.389 4.850 -1.190 1.00 91.31 213 SER A O 1
ATOM 1664 N N . ALA A 1 214 ? -13.703 4.303 0.968 1.00 92.50 214 ALA A N 1
ATOM 1665 C CA . ALA A 1 214 ? -12.307 3.963 1.219 1.00 92.50 214 ALA A CA 1
ATOM 1666 C C . ALA A 1 214 ? -11.846 2.757 0.388 1.00 92.50 214 ALA A C 1
ATOM 1668 O O . ALA A 1 214 ? -10.804 2.837 -0.260 1.00 92.50 214 ALA A O 1
ATOM 1669 N N . LEU A 1 215 ? -12.647 1.690 0.321 1.00 94.75 215 LEU A N 1
ATOM 1670 C CA . LEU A 1 215 ? -12.340 0.517 -0.499 1.00 94.75 215 LEU A CA 1
ATOM 1671 C C . LEU A 1 215 ? -12.329 0.864 -1.993 1.00 94.75 215 LEU A C 1
ATOM 1673 O O . LEU A 1 215 ? -11.356 0.558 -2.674 1.00 94.75 215 LEU A O 1
ATOM 1677 N N . ARG A 1 216 ? -13.315 1.610 -2.511 1.00 92.62 216 ARG A N 1
ATOM 1678 C CA . ARG A 1 216 ? -13.291 2.079 -3.914 1.00 92.62 216 ARG A CA 1
ATOM 1679 C C . ARG A 1 216 ? -12.023 2.869 -4.242 1.00 92.62 216 ARG A C 1
ATOM 1681 O O . ARG A 1 216 ? -11.470 2.733 -5.327 1.00 92.62 216 ARG A O 1
ATOM 1688 N N . LYS A 1 217 ? -11.549 3.694 -3.306 1.00 91.19 217 LYS A N 1
ATOM 1689 C CA . LYS A 1 217 ? -10.301 4.454 -3.461 1.00 91.19 217 LYS A CA 1
ATOM 1690 C C . LYS A 1 217 ? -9.058 3.572 -3.376 1.00 91.19 217 LYS A C 1
ATOM 1692 O O . LYS A 1 217 ? -8.063 3.923 -4.006 1.00 91.19 217 LYS A O 1
ATOM 1697 N N . ALA A 1 218 ? -9.090 2.457 -2.648 1.00 92.75 218 ALA A N 1
ATOM 1698 C CA . ALA A 1 218 ? -8.017 1.464 -2.660 1.00 92.75 218 ALA A CA 1
ATOM 1699 C C . ALA A 1 218 ? -7.911 0.780 -4.036 1.00 92.75 218 ALA A C 1
ATOM 1701 O O . ALA A 1 218 ? -6.818 0.667 -4.578 1.00 92.75 218 ALA A O 1
ATOM 1702 N N . TYR A 1 219 ? -9.050 0.459 -4.659 1.00 94.00 219 TYR A N 1
ATOM 1703 C CA . TYR A 1 219 ? -9.139 -0.175 -5.984 1.00 94.00 219 TYR A CA 1
ATOM 1704 C C . TYR A 1 219 ? -9.161 0.810 -7.168 1.00 94.00 219 TYR A C 1
ATOM 1706 O O . TYR A 1 219 ? -9.598 0.475 -8.268 1.00 94.00 219 TYR A O 1
ATOM 1714 N N . ALA A 1 220 ? -8.680 2.041 -6.977 1.00 89.94 220 ALA A N 1
ATOM 1715 C CA . ALA A 1 220 ? -8.748 3.074 -8.011 1.00 89.94 220 ALA A CA 1
ATOM 1716 C C . ALA A 1 220 ? -7.975 2.729 -9.302 1.00 89.94 220 ALA A C 1
ATOM 1718 O O . ALA A 1 220 ? -8.308 3.278 -10.347 1.00 89.94 220 ALA A O 1
ATOM 1719 N N . SER A 1 221 ? -6.966 1.847 -9.248 1.00 89.62 221 SER A N 1
ATOM 1720 C CA . SER A 1 221 ? -6.233 1.367 -10.433 1.00 89.62 221 SER A CA 1
ATOM 1721 C C . SER A 1 221 ? -7.128 0.608 -11.400 1.00 89.62 221 SER A C 1
ATOM 1723 O O . SER A 1 221 ? -7.122 0.900 -12.588 1.00 89.62 221 SER A O 1
ATOM 1725 N N . VAL A 1 222 ? -7.920 -0.327 -10.882 1.00 92.62 222 VAL A N 1
ATOM 1726 C CA . VAL A 1 222 ? -8.748 -1.229 -11.694 1.00 92.62 222 VAL A CA 1
ATOM 1727 C C . VAL A 1 222 ? -10.144 -0.681 -11.969 1.00 92.62 222 VAL A C 1
ATOM 1729 O O . VAL A 1 222 ? -10.814 -1.121 -12.892 1.00 92.62 222 VAL A O 1
ATOM 1732 N N . LEU A 1 223 ? -10.579 0.317 -11.194 1.00 92.25 223 LEU A N 1
ATOM 1733 C CA . LEU A 1 223 ? -11.797 1.085 -11.469 1.00 92.25 223 LEU A CA 1
ATOM 1734 C C . LEU A 1 223 ? -11.566 2.261 -12.429 1.00 92.25 223 LEU A C 1
ATOM 1736 O O . LEU A 1 223 ? -12.490 3.034 -12.681 1.00 92.25 223 LEU A O 1
ATOM 1740 N N . ASN A 1 224 ? -10.339 2.444 -12.917 1.00 90.94 224 ASN A N 1
ATOM 1741 C CA . ASN A 1 224 ? -10.024 3.469 -13.899 1.00 90.94 224 ASN A CA 1
ATOM 1742 C C . ASN A 1 224 ? -10.612 3.097 -15.272 1.00 90.94 224 ASN A C 1
ATOM 1744 O O . ASN A 1 224 ? -10.500 1.950 -15.695 1.00 90.94 224 ASN A O 1
ATOM 1748 N N . GLU A 1 225 ? -11.192 4.070 -15.981 1.00 90.56 225 GLU A N 1
ATOM 1749 C CA . GLU A 1 225 ? -11.814 3.858 -17.299 1.00 90.56 225 GLU A CA 1
ATOM 1750 C C . GLU A 1 225 ? -10.837 3.249 -18.313 1.00 90.56 225 GLU A C 1
ATOM 1752 O O . GLU A 1 225 ? -11.183 2.274 -18.968 1.00 90.56 225 GLU A O 1
ATOM 1757 N N . GLN A 1 226 ? -9.588 3.725 -18.360 1.00 91.06 226 GLN A N 1
ATOM 1758 C CA . GLN A 1 226 ? -8.578 3.184 -19.276 1.00 91.06 226 GLN A CA 1
ATOM 1759 C C . GLN A 1 226 ? -8.239 1.730 -18.959 1.00 91.06 226 GLN A C 1
ATOM 1761 O O . GLN A 1 226 ? -8.063 0.939 -19.877 1.00 91.06 226 GLN A O 1
ATOM 1766 N N . PHE A 1 227 ? -8.148 1.370 -17.671 1.00 93.00 227 PHE A N 1
ATOM 1767 C CA . PHE A 1 227 ? -7.934 -0.024 -17.284 1.00 93.00 227 PHE A CA 1
ATOM 1768 C C . PHE A 1 227 ? -9.104 -0.886 -17.762 1.00 93.00 227 PHE A C 1
ATOM 1770 O O . PHE A 1 227 ? -8.879 -1.924 -18.368 1.00 93.00 227 PHE A O 1
ATOM 1777 N N . ILE A 1 228 ? -10.343 -0.442 -17.536 1.00 93.69 228 ILE A N 1
ATOM 1778 C CA . ILE A 1 228 ? -11.545 -1.184 -17.934 1.00 93.69 228 ILE A CA 1
ATOM 1779 C C . ILE A 1 228 ? -11.594 -1.381 -19.456 1.00 93.69 228 ILE A C 1
ATOM 1781 O O . ILE A 1 228 ? -11.863 -2.490 -19.906 1.00 93.69 228 ILE A O 1
ATOM 1785 N N . GLU A 1 229 ? -11.303 -0.338 -20.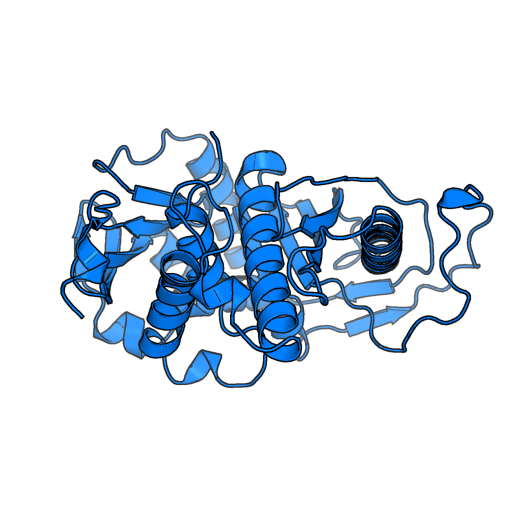238 1.00 93.81 229 GLU A N 1
ATOM 1786 C CA . GLU A 1 229 ? -11.344 -0.364 -21.708 1.00 93.81 229 GLU A CA 1
ATOM 1787 C C . GLU A 1 229 ? -10.355 -1.352 -22.335 1.00 93.81 229 GLU A C 1
ATOM 1789 O O . GLU A 1 229 ? -10.659 -1.955 -23.362 1.00 93.81 229 GLU A O 1
ATOM 1794 N N . VAL A 1 230 ? -9.174 -1.505 -21.734 1.00 93.50 230 VAL A N 1
ATOM 1795 C CA . VAL A 1 230 ? -8.077 -2.317 -22.287 1.00 93.50 230 VAL A CA 1
ATOM 1796 C C . VAL A 1 230 ? -7.896 -3.659 -21.586 1.00 93.50 230 VAL A C 1
ATOM 1798 O O . VAL A 1 230 ? -7.070 -4.461 -22.015 1.00 93.50 230 VAL A O 1
ATOM 1801 N N . SER A 1 231 ? -8.603 -3.889 -20.478 1.00 94.06 231 SER A N 1
ATOM 1802 C CA . SER A 1 231 ? -8.457 -5.119 -19.711 1.00 94.06 231 SER A CA 1
ATOM 1803 C C . SER A 1 231 ? -9.046 -6.318 -20.447 1.00 94.06 231 SER A C 1
ATOM 1805 O O . SER A 1 231 ? -10.128 -6.248 -21.028 1.00 94.06 231 SER A O 1
ATOM 1807 N N . GLU A 1 232 ? -8.348 -7.444 -20.371 1.00 94.62 232 GLU A N 1
ATOM 1808 C CA . GLU A 1 232 ? -8.748 -8.708 -20.981 1.00 94.62 232 GLU A CA 1
ATOM 1809 C C . GLU A 1 232 ? -8.608 -9.869 -19.991 1.00 94.62 232 GLU A C 1
ATOM 1811 O O . GLU A 1 232 ? -7.999 -9.745 -18.923 1.00 94.62 232 GLU A O 1
ATOM 1816 N N . THR A 1 233 ? -9.198 -11.016 -20.327 1.00 92.62 233 THR A N 1
ATOM 1817 C CA . THR A 1 233 ? -9.005 -12.246 -19.556 1.00 92.62 233 THR A CA 1
ATOM 1818 C C . THR A 1 233 ? -7.600 -12.785 -19.803 1.00 92.62 233 THR A C 1
ATOM 1820 O O . THR A 1 233 ? -7.274 -13.172 -20.921 1.00 92.62 233 THR A O 1
ATOM 1823 N N . VAL A 1 234 ? -6.780 -12.846 -18.753 1.00 88.00 234 VAL A N 1
ATOM 1824 C CA . VAL A 1 234 ? -5.360 -13.256 -18.837 1.00 88.00 234 VAL A CA 1
ATOM 1825 C C . VAL A 1 234 ? -5.082 -14.629 -18.213 1.00 88.00 234 VAL A C 1
ATOM 1827 O O . VAL A 1 234 ? -3.935 -15.041 -18.067 1.00 88.00 234 VAL A O 1
ATOM 1830 N N . GLY A 1 235 ? -6.136 -15.346 -17.830 1.00 80.00 235 GLY A N 1
ATOM 1831 C CA . GLY A 1 235 ? -6.084 -16.674 -17.227 1.00 80.00 235 GLY A CA 1
ATOM 1832 C C . GLY A 1 235 ? -7.415 -17.028 -16.570 1.00 80.00 235 GLY A C 1
ATOM 1833 O O . GLY A 1 235 ? -8.361 -16.235 -16.601 1.00 80.00 235 GLY A O 1
ATOM 1834 N N . ASP A 1 236 ? -7.484 -18.203 -15.948 1.00 81.81 236 ASP A N 1
ATOM 1835 C CA . ASP A 1 236 ? -8.707 -18.682 -15.300 1.00 81.81 236 ASP A CA 1
ATOM 1836 C C . ASP A 1 236 ? -9.126 -17.743 -14.160 1.00 81.81 236 ASP A C 1
ATOM 1838 O O . ASP A 1 236 ? -8.514 -17.700 -13.097 1.00 81.81 236 ASP A O 1
ATOM 1842 N N . GLY A 1 237 ? -10.181 -16.960 -14.391 1.00 88.19 237 GLY A N 1
ATOM 1843 C CA . GLY A 1 237 ? -10.731 -16.038 -13.396 1.00 88.19 237 GLY A CA 1
ATOM 1844 C C . GLY A 1 237 ? -9.921 -14.757 -13.169 1.00 88.19 237 GLY A C 1
ATOM 1845 O O . GLY A 1 237 ? -10.188 -14.061 -12.190 1.00 88.19 237 GLY A O 1
ATOM 1846 N N . LEU A 1 238 ? -8.972 -14.409 -14.046 1.00 91.56 238 LEU A N 1
ATOM 1847 C CA . LEU A 1 238 ? -8.154 -13.194 -13.927 1.00 91.56 238 LEU A CA 1
ATOM 1848 C C . LEU A 1 238 ? -8.424 -12.204 -15.062 1.00 91.56 238 LEU A C 1
ATOM 1850 O O . LEU A 1 238 ? -8.527 -12.586 -16.227 1.00 91.56 238 LEU A O 1
ATOM 1854 N N . ILE A 1 239 ? -8.478 -10.920 -14.712 1.00 94.62 239 ILE A N 1
ATOM 1855 C CA . ILE A 1 239 ? -8.630 -9.794 -15.635 1.00 94.62 239 ILE A CA 1
ATOM 1856 C C . ILE A 1 239 ? -7.399 -8.900 -15.492 1.00 94.62 239 ILE A C 1
ATOM 1858 O O . ILE A 1 239 ? -7.035 -8.535 -14.374 1.00 94.62 239 ILE A O 1
ATOM 1862 N N . GLY A 1 240 ? -6.746 -8.531 -16.591 1.00 94.94 240 GLY A N 1
ATOM 1863 C CA . GLY A 1 240 ? -5.523 -7.734 -16.537 1.00 94.94 240 GLY A CA 1
ATOM 1864 C C . GLY A 1 240 ? -5.280 -6.887 -17.775 1.00 94.94 240 GLY A C 1
ATOM 1865 O O . GLY A 1 240 ? -5.919 -7.068 -18.804 1.00 94.94 240 GLY A O 1
ATOM 1866 N N . ALA A 1 241 ? -4.339 -5.957 -17.645 1.00 94.62 241 ALA A N 1
ATOM 1867 C CA . ALA A 1 241 ? -3.855 -5.095 -18.712 1.00 94.62 241 ALA A CA 1
ATOM 1868 C C . ALA A 1 241 ? -2.321 -5.103 -18.731 1.00 94.62 241 ALA A C 1
ATOM 1870 O O . ALA A 1 241 ? -1.673 -5.072 -17.676 1.00 94.62 241 ALA A O 1
ATOM 1871 N N . GLN A 1 242 ? -1.735 -5.119 -19.929 1.00 93.19 242 GLN A N 1
ATOM 1872 C CA . GLN A 1 242 ? -0.288 -5.017 -20.093 1.00 93.19 242 GLN A CA 1
ATOM 1873 C C . GLN A 1 242 ? 0.174 -3.580 -19.814 1.00 93.19 242 GLN A C 1
ATOM 1875 O O . GLN A 1 242 ? -0.233 -2.650 -20.503 1.00 93.19 242 GLN A O 1
ATOM 1880 N N . ILE A 1 243 ? 1.031 -3.388 -18.809 1.00 92.12 243 ILE A N 1
ATOM 1881 C CA . ILE A 1 243 ? 1.502 -2.059 -18.368 1.00 92.12 243 ILE A CA 1
ATOM 1882 C C . ILE A 1 243 ? 2.908 -1.714 -18.875 1.00 92.12 243 ILE A C 1
ATOM 1884 O O . ILE A 1 243 ? 3.294 -0.547 -18.895 1.00 92.12 243 ILE A O 1
ATOM 1888 N N . ALA A 1 244 ? 3.673 -2.732 -19.266 1.00 88.31 244 ALA A N 1
ATOM 1889 C CA . ALA A 1 244 ? 4.971 -2.646 -19.927 1.00 88.31 244 ALA A CA 1
ATOM 1890 C C . ALA A 1 244 ? 5.200 -3.951 -20.722 1.00 88.31 244 ALA A C 1
ATOM 1892 O O . ALA A 1 244 ? 4.494 -4.930 -20.471 1.00 88.31 244 ALA A O 1
ATOM 1893 N N . PRO A 1 245 ? 6.154 -4.015 -21.671 1.00 88.19 245 PRO A N 1
ATOM 1894 C CA . PRO A 1 245 ? 6.408 -5.232 -22.445 1.00 88.19 245 PRO A CA 1
ATOM 1895 C C . PRO A 1 245 ? 6.631 -6.461 -21.551 1.00 88.19 245 PRO A C 1
ATOM 1897 O O . PRO A 1 245 ? 7.566 -6.500 -20.756 1.00 88.19 245 PRO A O 1
ATOM 1900 N N . GLY A 1 246 ? 5.742 -7.452 -21.661 1.00 88.94 246 GLY A N 1
ATOM 1901 C CA . GLY A 1 246 ? 5.771 -8.674 -20.848 1.00 88.94 246 GLY A CA 1
ATOM 1902 C C . GLY A 1 246 ? 5.226 -8.537 -19.419 1.00 88.94 246 GLY A C 1
ATOM 1903 O O . GLY A 1 246 ? 5.169 -9.538 -18.717 1.00 88.94 246 GLY A O 1
ATOM 1904 N N . TRP A 1 247 ? 4.799 -7.345 -18.993 1.00 92.38 247 TRP A N 1
ATOM 1905 C CA . TRP A 1 247 ? 4.308 -7.060 -17.642 1.00 92.38 247 TRP A CA 1
ATOM 1906 C C . TRP A 1 247 ? 2.803 -6.808 -17.619 1.00 92.38 247 TRP A C 1
ATOM 1908 O O . TRP A 1 247 ? 2.328 -5.855 -18.239 1.00 92.38 247 TRP A O 1
ATOM 1918 N N . THR A 1 248 ? 2.068 -7.586 -16.828 1.00 94.25 248 THR A N 1
ATOM 1919 C CA . THR A 1 248 ? 0.607 -7.492 -16.704 1.00 94.25 248 THR A CA 1
ATOM 1920 C C . THR A 1 248 ? 0.209 -7.202 -15.264 1.00 94.25 248 THR A C 1
ATOM 1922 O O . THR A 1 248 ? 0.558 -7.957 -14.353 1.00 94.25 248 THR A O 1
ATOM 1925 N N . PHE A 1 249 ? -0.556 -6.127 -15.069 1.00 95.50 249 PHE A N 1
ATOM 1926 C CA . PHE A 1 249 ? -1.223 -5.809 -13.806 1.00 95.50 249 PHE A CA 1
ATOM 1927 C C . PHE A 1 249 ? -2.709 -6.129 -13.919 1.00 95.50 249 PHE A C 1
ATOM 1929 O O . PHE A 1 249 ? -3.322 -5.870 -14.956 1.00 95.50 249 PHE A O 1
ATOM 1936 N N . GLY A 1 250 ? -3.309 -6.655 -12.857 1.00 95.19 250 GLY A N 1
ATOM 1937 C CA . GLY A 1 250 ? -4.712 -7.024 -12.912 1.00 95.19 250 GLY A CA 1
ATOM 1938 C C . GLY A 1 250 ? -5.349 -7.344 -11.575 1.00 95.19 250 GLY A C 1
ATOM 1939 O O . GLY A 1 250 ? -4.813 -7.051 -10.505 1.00 95.19 250 GLY A O 1
ATOM 1940 N N . ILE A 1 251 ? -6.532 -7.936 -11.668 1.00 95.81 251 ILE A N 1
ATOM 1941 C CA . ILE A 1 251 ? -7.392 -8.309 -10.557 1.00 95.81 251 ILE A CA 1
ATOM 1942 C C . ILE A 1 251 ? -8.100 -9.632 -10.843 1.00 95.81 251 ILE A C 1
ATOM 1944 O O . ILE A 1 251 ? -8.401 -9.974 -11.986 1.00 95.81 251 ILE A O 1
ATOM 1948 N N . ASP A 1 252 ? -8.409 -10.374 -9.791 1.00 94.56 252 ASP A N 1
ATOM 1949 C CA . ASP A 1 252 ? -9.358 -11.477 -9.868 1.00 94.56 252 ASP A CA 1
ATOM 1950 C C . ASP A 1 252 ? -10.764 -11.009 -10.278 1.00 94.56 252 ASP A C 1
ATOM 1952 O O . ASP A 1 252 ? -11.308 -10.053 -9.723 1.00 94.56 252 ASP A O 1
ATOM 1956 N N . ALA A 1 253 ? -11.387 -11.717 -11.217 1.00 94.88 253 ALA A N 1
ATOM 1957 C CA . ALA A 1 253 ? -12.690 -11.367 -11.771 1.00 94.88 253 ALA A CA 1
ATOM 1958 C C . ALA A 1 253 ? -13.808 -11.321 -10.711 1.00 94.88 253 ALA A C 1
ATOM 1960 O O . ALA A 1 253 ? -14.678 -10.449 -10.766 1.00 94.88 253 ALA A O 1
ATOM 1961 N N . SER A 1 254 ? -13.772 -12.212 -9.714 1.00 95.31 254 SER A N 1
ATOM 1962 C CA . SER A 1 254 ? -14.753 -12.231 -8.622 1.00 95.31 254 SER A CA 1
ATOM 1963 C C . SER A 1 254 ? -14.583 -11.013 -7.717 1.00 95.31 254 SER A C 1
ATOM 1965 O O . SER A 1 254 ? -15.567 -10.380 -7.329 1.00 95.31 254 SER A O 1
ATOM 1967 N N . VAL A 1 255 ? -13.332 -10.641 -7.420 1.00 96.50 255 VAL A N 1
ATOM 1968 C CA . VAL A 1 255 ? -13.031 -9.426 -6.650 1.00 96.50 255 VAL A CA 1
ATOM 1969 C C . VAL A 1 255 ? -13.439 -8.183 -7.436 1.00 96.50 255 VAL A C 1
ATOM 1971 O O . VAL A 1 255 ? -14.082 -7.304 -6.869 1.00 96.50 255 VAL A O 1
ATOM 1974 N N . MET A 1 256 ? -13.157 -8.122 -8.740 1.00 96.31 256 MET A N 1
ATOM 1975 C CA . MET A 1 256 ? -13.577 -7.010 -9.597 1.00 96.31 256 MET A CA 1
ATOM 1976 C C . MET A 1 256 ? -15.097 -6.816 -9.577 1.00 96.31 256 MET A C 1
ATOM 1978 O O . MET A 1 256 ? -15.569 -5.690 -9.419 1.00 96.31 256 MET A O 1
ATOM 1982 N N . GLY A 1 257 ? -15.870 -7.905 -9.652 1.00 96.69 257 GLY A N 1
ATOM 1983 C CA . GLY A 1 257 ? -17.330 -7.856 -9.538 1.00 96.69 257 GLY A CA 1
ATOM 1984 C C . GLY A 1 257 ? -17.808 -7.273 -8.202 1.00 96.69 257 GLY A C 1
ATOM 1985 O O . GLY A 1 257 ? -18.681 -6.405 -8.179 1.00 96.69 257 GLY A O 1
ATOM 1986 N N . LEU A 1 258 ? -17.201 -7.693 -7.086 1.00 97.81 258 LEU A N 1
ATOM 1987 C CA . LEU A 1 258 ? -17.516 -7.160 -5.754 1.00 97.81 258 LEU A CA 1
ATOM 1988 C C . LEU A 1 258 ? -17.127 -5.683 -5.614 1.00 97.81 258 LEU A C 1
ATOM 1990 O O . LEU A 1 258 ? -17.892 -4.897 -5.059 1.00 97.81 258 LEU A O 1
ATOM 1994 N N . VAL A 1 259 ? -15.963 -5.297 -6.139 1.00 96.50 259 VAL A N 1
ATOM 1995 C CA . VAL A 1 259 ? -15.464 -3.917 -6.117 1.00 96.50 259 VAL A CA 1
ATOM 1996 C C . VAL A 1 259 ? -16.361 -2.995 -6.950 1.00 96.50 259 VAL A C 1
ATOM 1998 O O . VAL A 1 259 ? -16.700 -1.899 -6.497 1.00 96.50 259 VAL A O 1
ATOM 2001 N N . ALA A 1 260 ? -16.792 -3.431 -8.136 1.00 95.12 260 ALA A N 1
ATOM 2002 C CA . ALA A 1 260 ? -17.707 -2.676 -8.991 1.00 95.12 260 ALA A CA 1
ATOM 2003 C C . ALA A 1 260 ? -19.072 -2.438 -8.316 1.00 95.12 260 ALA A C 1
ATOM 2005 O O . ALA A 1 260 ? -19.671 -1.375 -8.492 1.00 95.12 260 ALA A O 1
ATOM 2006 N N . ALA A 1 261 ? -19.522 -3.390 -7.493 1.00 95.62 261 ALA A N 1
ATOM 2007 C CA . ALA A 1 261 ? -20.767 -3.320 -6.733 1.00 95.62 261 ALA A CA 1
ATOM 2008 C C . ALA A 1 261 ? -20.668 -2.540 -5.402 1.00 95.62 261 ALA A C 1
ATOM 2010 O O . ALA A 1 261 ? -21.658 -2.462 -4.677 1.00 95.62 261 ALA A O 1
ATOM 2011 N N . LEU A 1 262 ? -19.510 -1.958 -5.054 1.00 95.81 262 LEU A N 1
ATOM 2012 C CA . LEU A 1 262 ? -19.354 -1.189 -3.814 1.00 95.81 262 LEU A CA 1
ATOM 2013 C C . LEU A 1 262 ? -20.189 0.099 -3.833 1.00 95.81 262 LEU A C 1
ATOM 2015 O O . LEU A 1 262 ? -19.868 1.053 -4.556 1.00 95.81 262 LEU A O 1
ATOM 2019 N N . SER A 1 263 ? -21.200 0.151 -2.966 1.00 94.75 263 SER A N 1
ATOM 2020 C CA . SER A 1 263 ? -22.108 1.294 -2.778 1.00 94.75 263 SER A CA 1
ATOM 2021 C C . SER A 1 263 ? -22.246 1.734 -1.320 1.00 94.75 263 SER A C 1
ATOM 2023 O O . SER A 1 263 ? -22.456 2.914 -1.047 1.00 94.75 263 SER A O 1
ATOM 2025 N N . ASP A 1 264 ? -22.122 0.800 -0.379 1.00 95.31 264 ASP A N 1
ATOM 2026 C CA . ASP A 1 264 ? -22.488 0.988 1.026 1.00 95.31 264 ASP A CA 1
ATOM 2027 C C . ASP A 1 264 ? -21.693 0.077 1.981 1.00 95.31 264 ASP A C 1
ATOM 2029 O O . ASP A 1 264 ? -20.871 -0.743 1.566 1.00 95.31 264 ASP A O 1
ATOM 2033 N N . GLN A 1 265 ? -21.948 0.226 3.282 1.00 94.19 265 GLN A N 1
ATOM 2034 C CA . GLN A 1 265 ? -21.289 -0.538 4.342 1.00 94.19 265 GLN A CA 1
ATOM 2035 C C . GLN A 1 265 ? -21.445 -2.059 4.167 1.00 94.19 265 GLN A C 1
ATOM 2037 O O . GLN A 1 265 ? -20.468 -2.784 4.333 1.00 94.19 265 GLN A O 1
ATOM 2042 N N . ALA A 1 266 ? -22.626 -2.546 3.778 1.00 95.94 266 ALA A N 1
ATOM 2043 C CA . ALA A 1 266 ? -22.886 -3.979 3.648 1.00 95.94 266 ALA A CA 1
ATOM 2044 C C . ALA A 1 266 ? -22.121 -4.591 2.462 1.00 95.94 266 ALA A C 1
ATOM 2046 O O . ALA A 1 266 ? -21.565 -5.685 2.567 1.00 95.94 266 ALA A O 1
ATOM 2047 N N . SER A 1 267 ? -22.049 -3.878 1.332 1.00 97.12 267 SER A N 1
ATOM 2048 C CA . SER A 1 267 ? -21.219 -4.278 0.187 1.00 97.12 267 SER A CA 1
ATOM 2049 C C . SER A 1 267 ? -19.723 -4.283 0.535 1.00 97.12 267 SER A C 1
ATOM 2051 O O . SER A 1 267 ? -18.996 -5.189 0.124 1.00 97.12 267 SER A O 1
ATOM 2053 N N . ALA A 1 268 ? -19.272 -3.327 1.354 1.00 96.75 268 ALA A N 1
ATOM 2054 C CA . ALA A 1 268 ? -17.892 -3.245 1.818 1.00 96.75 268 ALA A CA 1
ATOM 2055 C C . ALA A 1 268 ? -17.518 -4.398 2.763 1.00 96.75 268 ALA A C 1
ATOM 2057 O O . ALA A 1 268 ? -16.479 -5.031 2.584 1.00 96.75 268 ALA A O 1
ATOM 2058 N N . GLU A 1 269 ? -18.383 -4.714 3.727 1.00 96.06 269 GLU A N 1
ATOM 2059 C CA . GLU A 1 269 ? -18.210 -5.852 4.637 1.00 96.06 269 GLU A CA 1
ATOM 2060 C C . GLU A 1 269 ? -18.206 -7.185 3.882 1.00 96.06 269 GLU A C 1
ATOM 2062 O O . GLU A 1 269 ? -17.388 -8.054 4.179 1.00 96.06 269 GLU A O 1
ATOM 2067 N N . ARG A 1 270 ? -19.052 -7.327 2.852 1.00 96.69 270 ARG A N 1
ATOM 2068 C CA . ARG A 1 270 ? -19.060 -8.504 1.973 1.00 96.69 270 ARG A CA 1
ATOM 2069 C C . ARG A 1 270 ? -17.735 -8.682 1.238 1.00 96.69 270 ARG A C 1
ATOM 2071 O O . ARG A 1 270 ? -17.222 -9.796 1.194 1.00 96.69 270 ARG A O 1
ATOM 2078 N N . LEU A 1 271 ? -17.180 -7.604 0.676 1.00 97.62 271 LEU A N 1
ATOM 2079 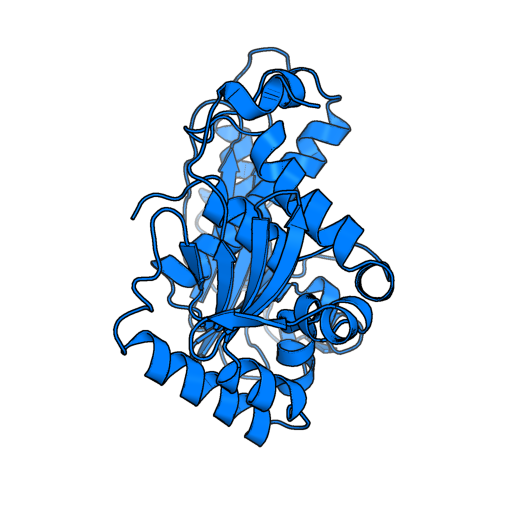C CA . LEU A 1 271 ? -15.875 -7.648 0.014 1.00 97.62 271 LEU A CA 1
ATOM 2080 C C . LEU A 1 271 ? -14.776 -8.074 0.995 1.00 97.62 271 LEU A C 1
ATOM 2082 O O . LEU A 1 271 ? -14.027 -9.000 0.701 1.00 97.62 271 LEU A O 1
ATOM 2086 N N . LEU A 1 272 ? -14.698 -7.448 2.172 1.00 96.81 272 LEU A N 1
ATOM 2087 C CA . LEU A 1 272 ? -13.679 -7.788 3.172 1.00 96.81 272 LEU A CA 1
ATOM 2088 C C . LEU A 1 272 ? -13.838 -9.222 3.701 1.00 96.81 272 LEU A C 1
ATOM 2090 O O . LEU A 1 272 ? -12.840 -9.915 3.891 1.00 96.81 272 LEU A O 1
ATOM 2094 N N . GLY A 1 273 ? -15.074 -9.698 3.881 1.00 95.69 273 GLY A N 1
ATOM 2095 C CA . GLY A 1 273 ? -15.363 -11.094 4.221 1.00 95.69 273 GLY A CA 1
ATOM 2096 C C . GLY A 1 273 ? -14.858 -12.066 3.154 1.00 95.69 273 GLY A C 1
ATOM 2097 O O . GLY A 1 273 ? -14.118 -12.994 3.474 1.00 95.69 273 GLY A O 1
ATOM 2098 N N . TYR A 1 274 ? -15.167 -11.792 1.883 1.00 95.62 274 TYR A N 1
ATOM 2099 C CA . TYR A 1 274 ? -14.695 -12.593 0.753 1.00 95.62 274 TYR A CA 1
ATOM 2100 C C . TYR A 1 274 ? -13.162 -12.646 0.677 1.00 95.62 274 TYR A C 1
ATOM 2102 O O . TYR A 1 274 ? -12.585 -13.723 0.537 1.00 95.62 274 TYR A O 1
ATOM 2110 N N . LEU A 1 275 ? -12.479 -11.502 0.808 1.00 95.25 275 LEU A N 1
ATOM 2111 C CA . LEU A 1 275 ? -11.012 -11.447 0.763 1.00 95.25 275 LEU A CA 1
ATOM 2112 C C . LEU A 1 275 ? -10.373 -12.208 1.934 1.00 95.25 275 LEU A C 1
ATOM 2114 O O . LEU A 1 275 ? -9.386 -12.923 1.746 1.00 95.25 275 LEU A O 1
ATOM 2118 N N . LYS A 1 276 ? -10.961 -12.110 3.132 1.00 92.88 276 LYS A N 1
ATOM 2119 C CA . LYS A 1 276 ? -10.507 -12.842 4.318 1.00 92.88 276 LYS A CA 1
ATOM 2120 C C . LYS A 1 276 ? -10.625 -14.357 4.136 1.00 92.88 276 LYS A C 1
ATOM 2122 O O . LYS A 1 276 ? -9.687 -15.081 4.467 1.00 92.88 276 LYS A O 1
ATOM 2127 N N . GLU A 1 277 ? -11.746 -14.838 3.600 1.00 90.69 277 GLU A N 1
ATOM 2128 C CA . GLU A 1 277 ? -11.946 -16.258 3.283 1.00 90.69 277 GLU A CA 1
ATOM 2129 C C . GLU A 1 277 ? -10.965 -16.723 2.206 1.00 90.69 277 GLU A C 1
ATOM 2131 O O . GLU A 1 277 ? -10.252 -17.712 2.397 1.00 90.69 277 GLU A O 1
ATOM 2136 N N . ARG A 1 278 ? -10.851 -15.962 1.114 1.00 86.88 278 ARG A N 1
ATOM 2137 C CA . ARG A 1 278 ? -9.937 -16.248 0.005 1.00 86.88 278 ARG A CA 1
ATOM 2138 C C . ARG A 1 278 ? -8.492 -16.377 0.467 1.00 86.88 278 ARG A C 1
ATOM 2140 O O . ARG A 1 278 ? -7.794 -17.270 0.013 1.00 86.88 278 ARG A O 1
ATOM 2147 N N . ARG A 1 279 ? -8.034 -15.528 1.388 1.00 81.06 279 ARG A N 1
ATOM 2148 C CA . ARG A 1 279 ? -6.659 -15.580 1.906 1.00 81.06 279 ARG A CA 1
ATOM 2149 C C . ARG A 1 279 ? -6.309 -16.917 2.572 1.00 81.06 279 ARG A C 1
ATOM 2151 O O . ARG A 1 279 ? -5.137 -17.282 2.621 1.00 81.06 279 ARG A O 1
ATOM 2158 N N . THR A 1 280 ? -7.303 -17.632 3.100 1.00 74.38 280 THR A N 1
ATOM 2159 C CA . THR A 1 280 ? -7.113 -18.977 3.672 1.00 74.38 280 THR A CA 1
ATOM 2160 C C . THR A 1 280 ? -7.115 -20.084 2.618 1.00 74.38 280 THR A C 1
ATOM 2162 O O . THR A 1 280 ? -6.635 -21.185 2.884 1.00 74.38 280 THR A O 1
ATOM 2165 N N . GLN A 1 281 ? -7.625 -19.797 1.421 1.00 70.88 281 GLN A N 1
ATOM 2166 C CA . GLN A 1 281 ? -7.590 -20.697 0.278 1.00 70.88 281 GLN A CA 1
ATOM 2167 C C . GLN A 1 281 ? -6.226 -20.559 -0.409 1.00 70.88 281 GLN A C 1
ATOM 2169 O O . GLN A 1 281 ? -5.669 -19.465 -0.498 1.00 70.88 281 GLN A O 1
ATOM 2174 N N . SER A 1 282 ? -5.645 -21.690 -0.821 1.00 49.22 282 SER A N 1
ATOM 2175 C CA . SER A 1 282 ? -4.289 -21.736 -1.382 1.00 49.22 282 SER A CA 1
ATOM 2176 C C . SER A 1 282 ? -4.144 -20.708 -2.515 1.00 49.22 282 SER A C 1
ATOM 2178 O O . SER A 1 282 ? -5.040 -20.636 -3.362 1.00 49.22 282 SER A O 1
ATOM 2180 N N . PRO A 1 283 ? -3.076 -19.887 -2.531 1.00 56.50 283 PRO A N 1
ATOM 2181 C CA . PRO A 1 283 ? -2.910 -18.873 -3.559 1.00 56.50 283 PRO A CA 1
ATOM 2182 C C . PRO A 1 283 ? -2.879 -19.535 -4.934 1.00 56.50 283 PRO A C 1
ATOM 2184 O O . PRO A 1 283 ? -2.360 -20.640 -5.087 1.00 56.50 283 PRO A O 1
ATOM 2187 N N . PHE A 1 284 ? -3.415 -18.835 -5.933 1.00 54.16 284 PHE A N 1
ATOM 2188 C CA . PHE A 1 284 ? -3.227 -19.182 -7.336 1.00 54.16 284 PHE A CA 1
ATOM 2189 C C . PHE A 1 284 ? -1.730 -19.440 -7.572 1.00 54.16 284 PHE A C 1
ATOM 2191 O O . PHE A 1 284 ? -0.917 -18.517 -7.504 1.00 54.16 284 PHE A O 1
ATOM 2198 N N . THR A 1 285 ? -1.340 -20.694 -7.803 1.00 49.59 285 THR A N 1
ATOM 2199 C CA . THR A 1 285 ? 0.039 -21.061 -8.143 1.00 49.59 285 THR A CA 1
ATOM 2200 C C . THR A 1 285 ? 0.248 -20.791 -9.628 1.00 49.59 285 THR A C 1
ATOM 2202 O O . THR A 1 285 ? 0.301 -21.711 -10.441 1.00 49.59 285 THR A O 1
ATOM 2205 N N . GLY A 1 286 ? 0.257 -19.516 -10.007 1.00 47.59 286 GLY A N 1
ATOM 2206 C CA . GLY A 1 286 ? 0.483 -19.095 -11.384 1.00 47.59 286 GLY A CA 1
ATOM 2207 C C . GLY A 1 286 ? 1.954 -18.778 -11.626 1.00 47.59 286 GLY A C 1
ATOM 2208 O O . GLY A 1 286 ? 2.396 -17.716 -11.217 1.00 47.59 286 GLY A O 1
ATOM 2209 N N . GLY A 1 287 ? 2.671 -19.678 -12.309 1.00 55.09 287 GLY A N 1
ATOM 2210 C CA . GLY A 1 287 ? 3.921 -19.414 -13.043 1.00 55.09 287 GLY A CA 1
ATOM 2211 C C . GLY A 1 287 ? 5.139 -18.849 -12.277 1.00 55.09 28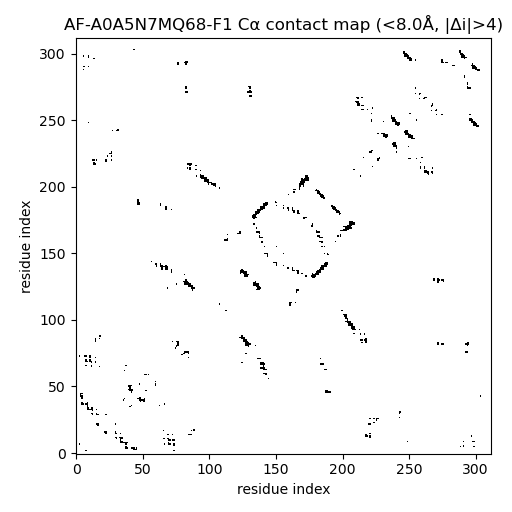7 GLY A C 1
ATOM 2212 O O . GLY A 1 287 ? 5.060 -18.472 -11.109 1.00 55.09 287 GLY A O 1
ATOM 2213 N N . PRO A 1 288 ? 6.316 -18.806 -12.929 1.00 54.53 288 PRO A N 1
ATOM 2214 C CA . PRO A 1 288 ? 7.484 -18.108 -12.400 1.00 54.53 288 PRO A CA 1
ATOM 2215 C C . PRO A 1 288 ? 7.231 -16.587 -12.484 1.00 54.53 288 PRO A C 1
ATOM 2217 O O . PRO A 1 288 ? 7.005 -16.066 -13.566 1.00 54.53 288 PRO A O 1
ATOM 2220 N N . MET A 1 289 ? 7.239 -15.881 -11.346 1.00 71.88 289 MET A N 1
ATOM 2221 C CA . MET A 1 289 ? 6.999 -14.424 -11.188 1.00 71.88 289 MET A CA 1
ATOM 2222 C C . MET A 1 289 ? 5.549 -13.906 -11.281 1.00 71.88 289 MET A C 1
ATOM 2224 O O . MET A 1 289 ? 5.199 -13.063 -12.109 1.00 71.88 289 MET A O 1
ATOM 2228 N N . LEU A 1 290 ? 4.740 -14.302 -10.295 1.00 84.06 290 LEU A N 1
ATOM 2229 C CA . LEU A 1 290 ? 3.450 -13.692 -9.970 1.00 84.06 290 LEU A CA 1
ATOM 2230 C C . LEU A 1 290 ? 3.459 -13.161 -8.527 1.00 84.06 290 LEU A C 1
ATOM 2232 O O . LEU A 1 290 ? 3.669 -13.922 -7.583 1.00 84.06 290 LEU A O 1
ATOM 2236 N N . ASP A 1 291 ? 3.195 -11.866 -8.346 1.00 88.44 291 ASP A N 1
ATOM 2237 C CA . ASP A 1 291 ? 2.822 -11.293 -7.050 1.00 88.44 291 ASP A CA 1
ATOM 2238 C C . ASP A 1 291 ? 1.305 -11.189 -6.996 1.00 88.44 291 ASP A C 1
ATOM 2240 O O . ASP A 1 291 ? 0.719 -10.325 -7.645 1.00 88.44 291 ASP A O 1
ATOM 2244 N N . PHE A 1 292 ? 0.675 -12.089 -6.244 1.00 90.12 292 PHE A N 1
ATOM 2245 C CA . PHE A 1 292 ? -0.769 -12.123 -6.054 1.00 90.12 292 PHE A CA 1
ATOM 2246 C C . PHE A 1 292 ? -1.113 -11.674 -4.631 1.00 90.12 292 PHE A C 1
ATOM 2248 O O . PHE A 1 292 ? -0.827 -12.376 -3.660 1.00 90.12 292 PHE A O 1
ATOM 2255 N N . GLY A 1 293 ? -1.720 -10.495 -4.498 1.00 91.25 293 GLY A N 1
ATOM 2256 C CA . GLY A 1 293 ? -2.040 -9.914 -3.198 1.00 91.25 293 GLY A CA 1
ATOM 2257 C C . GLY A 1 293 ? -3.315 -10.484 -2.564 1.00 91.25 293 GLY A C 1
ATOM 2258 O O . GLY A 1 293 ? -4.205 -10.971 -3.268 1.00 91.25 293 GLY A O 1
ATOM 2259 N N . PRO A 1 294 ? -3.465 -10.375 -1.228 1.00 92.69 294 PRO A N 1
ATOM 2260 C CA . PRO A 1 294 ? -4.700 -10.743 -0.531 1.00 92.69 294 PRO A CA 1
ATOM 2261 C C . PRO A 1 294 ? -5.885 -9.828 -0.884 1.00 92.69 294 PRO A C 1
ATOM 2263 O O . PRO A 1 294 ? -7.023 -10.176 -0.599 1.00 92.69 294 PRO A O 1
ATOM 2266 N N . ASP A 1 295 ? -5.624 -8.687 -1.525 1.00 94.62 295 ASP A N 1
ATOM 2267 C CA . ASP A 1 295 ? -6.610 -7.785 -2.129 1.00 94.62 295 ASP A CA 1
ATOM 2268 C C . ASP A 1 295 ? -7.160 -8.296 -3.472 1.00 94.62 295 ASP A C 1
ATOM 2270 O O . ASP A 1 295 ? -8.021 -7.644 -4.061 1.00 94.62 295 ASP A O 1
ATOM 2274 N N . GLY A 1 296 ? -6.665 -9.427 -3.982 1.00 93.62 296 GLY A N 1
ATOM 2275 C CA . GLY A 1 296 ? -7.025 -9.957 -5.296 1.00 93.62 296 GLY A CA 1
ATOM 2276 C C . GLY A 1 296 ? -6.350 -9.246 -6.467 1.00 93.62 296 GLY A C 1
ATOM 2277 O O . GLY A 1 296 ? -6.615 -9.615 -7.608 1.00 93.62 296 GLY A O 1
ATOM 2278 N N . LEU A 1 297 ? -5.499 -8.247 -6.207 1.00 95.06 297 LEU A N 1
ATOM 2279 C CA . LEU A 1 297 ? -4.718 -7.551 -7.225 1.00 95.06 297 LEU A CA 1
ATOM 2280 C C . LEU A 1 297 ? -3.397 -8.278 -7.454 1.00 95.06 297 LEU A C 1
ATOM 2282 O O . LEU A 1 297 ? -2.731 -8.675 -6.491 1.00 95.06 297 LEU A O 1
ATOM 2286 N N . PHE A 1 298 ? -2.970 -8.363 -8.710 1.00 93.81 298 PHE A N 1
ATOM 2287 C CA . PHE A 1 298 ? -1.730 -9.035 -9.069 1.00 93.81 298 PHE A CA 1
ATOM 2288 C C . PHE A 1 298 ? -0.845 -8.230 -10.017 1.00 93.81 298 PHE A C 1
ATOM 2290 O O . PHE A 1 298 ? -1.314 -7.387 -10.781 1.00 93.81 298 PHE A O 1
ATOM 2297 N N . LEU A 1 299 ? 0.447 -8.545 -9.974 1.00 94.12 299 LEU A N 1
ATOM 2298 C CA . LEU A 1 299 ? 1.435 -8.150 -10.969 1.00 94.12 299 LEU A CA 1
ATOM 2299 C C . LEU A 1 299 ? 2.192 -9.399 -11.424 1.00 94.12 299 LEU A C 1
ATOM 2301 O O . LEU A 1 299 ? 2.689 -10.165 -10.600 1.00 94.12 299 LEU A O 1
ATOM 2305 N N . SER A 1 300 ? 2.290 -9.583 -12.733 1.00 91.62 300 SER A N 1
ATOM 2306 C CA . SER A 1 300 ? 3.050 -10.665 -13.360 1.00 91.62 300 SER A CA 1
ATOM 2307 C C . SER A 1 300 ? 3.994 -10.101 -14.411 1.00 91.62 300 SER A C 1
ATOM 2309 O O . SER A 1 300 ? 3.708 -9.061 -15.009 1.00 91.62 300 SER A O 1
ATOM 2311 N N . GLY A 1 301 ? 5.126 -10.765 -14.609 1.00 88.62 301 GLY A N 1
ATOM 2312 C CA . GLY A 1 301 ? 6.142 -10.345 -15.563 1.00 88.62 301 GLY A CA 1
ATOM 2313 C C . GLY A 1 301 ? 7.138 -11.459 -15.871 1.00 88.62 301 GLY A C 1
ATOM 2314 O O . GLY A 1 301 ? 7.083 -12.511 -15.233 1.00 88.62 301 GLY A O 1
ATOM 2315 N N . PRO A 1 302 ? 8.047 -11.249 -16.837 1.00 82.38 302 PRO A N 1
ATOM 2316 C CA . PRO A 1 302 ? 9.139 -12.180 -17.087 1.00 82.38 302 PRO A CA 1
ATOM 2317 C C . PRO A 1 302 ? 10.030 -12.317 -15.847 1.00 82.38 302 PRO A C 1
ATOM 2319 O O . PRO A 1 302 ? 10.106 -11.394 -15.030 1.00 82.38 302 PRO A O 1
ATOM 2322 N N . GLU A 1 303 ? 10.741 -13.448 -15.741 1.00 69.56 303 GLU A N 1
ATOM 2323 C CA . GLU A 1 303 ? 11.814 -13.597 -14.756 1.00 69.56 303 GLU A CA 1
ATOM 2324 C C . GLU A 1 303 ? 12.759 -12.396 -14.818 1.00 69.56 303 GLU A C 1
ATOM 2326 O O . GLU A 1 303 ? 13.009 -11.858 -15.898 1.00 69.56 303 GLU A O 1
ATOM 2331 N N . ASP A 1 304 ? 13.235 -11.968 -13.646 1.00 63.56 304 ASP A N 1
ATOM 2332 C CA . ASP A 1 304 ? 14.013 -10.752 -13.425 1.00 63.56 304 ASP A CA 1
ATOM 2333 C C . ASP A 1 304 ? 15.351 -10.823 -14.191 1.00 63.56 304 ASP A C 1
ATOM 2335 O O . ASP A 1 304 ? 16.398 -11.116 -13.616 1.00 63.56 304 ASP A O 1
ATOM 2339 N N . ASN A 1 305 ? 15.311 -10.630 -15.514 1.00 50.66 305 ASN A N 1
ATOM 2340 C CA . ASN A 1 305 ? 16.465 -10.748 -16.387 1.00 50.66 305 ASN A CA 1
ATOM 2341 C C . ASN A 1 305 ? 17.301 -9.467 -16.234 1.00 50.66 305 ASN A C 1
ATOM 2343 O O . ASN A 1 305 ? 16.831 -8.386 -16.611 1.00 50.66 305 ASN A O 1
ATOM 2347 N N . PRO A 1 306 ? 18.524 -9.547 -15.678 1.00 50.28 306 PRO A N 1
ATOM 2348 C CA . PRO A 1 306 ? 19.392 -8.383 -15.519 1.00 50.28 306 PRO A CA 1
ATOM 2349 C C . PRO A 1 306 ? 19.700 -7.663 -16.847 1.00 50.28 306 PRO A C 1
ATOM 2351 O O . PRO A 1 306 ? 20.035 -6.478 -16.806 1.00 50.28 306 PRO A O 1
ATOM 2354 N N . ASP A 1 307 ? 19.505 -8.328 -17.991 1.00 42.91 307 ASP A N 1
ATOM 2355 C CA . ASP A 1 307 ? 19.832 -7.834 -19.335 1.00 42.91 307 ASP A CA 1
ATOM 2356 C C . ASP A 1 307 ? 18.752 -6.929 -19.961 1.00 42.91 307 ASP A C 1
ATOM 2358 O O . ASP A 1 307 ? 18.965 -6.350 -21.025 1.00 42.91 307 ASP A O 1
ATOM 2362 N N . PHE A 1 308 ? 17.596 -6.720 -19.312 1.00 45.56 308 PHE A N 1
ATOM 2363 C CA . PHE A 1 308 ? 16.563 -5.805 -19.840 1.00 45.56 308 PHE A CA 1
ATOM 2364 C C . PHE A 1 308 ? 17.014 -4.330 -19.882 1.00 45.56 308 PHE A C 1
ATOM 2366 O O . PHE A 1 308 ? 16.337 -3.487 -20.467 1.00 45.56 308 PHE A O 1
ATOM 2373 N N . ARG A 1 309 ? 18.163 -4.007 -19.269 1.00 44.56 309 ARG A N 1
ATOM 2374 C CA . ARG A 1 309 ? 18.805 -2.688 -19.370 1.00 44.56 309 ARG A CA 1
ATOM 2375 C C . ARG A 1 309 ? 19.373 -2.391 -20.758 1.00 44.56 309 ARG A C 1
ATOM 2377 O O . ARG A 1 309 ? 19.530 -1.217 -21.062 1.00 44.56 309 ARG A O 1
ATOM 2384 N N . ASP A 1 310 ? 19.620 -3.408 -21.581 1.00 37.34 310 ASP A N 1
ATOM 2385 C CA . ASP A 1 310 ? 20.276 -3.248 -22.885 1.00 37.34 310 ASP A CA 1
ATOM 2386 C C . ASP A 1 310 ? 19.282 -3.156 -24.063 1.00 37.34 310 ASP A C 1
ATOM 2388 O O . ASP A 1 310 ? 19.687 -3.176 -25.225 1.00 37.34 310 ASP A O 1
ATOM 2392 N N . GLN A 1 311 ? 17.972 -3.065 -23.786 1.00 37.50 311 GLN A N 1
ATOM 2393 C CA . GLN A 1 311 ? 16.905 -3.031 -24.804 1.00 37.50 311 GLN A CA 1
ATOM 2394 C C . GLN A 1 311 ? 16.048 -1.746 -24.800 1.00 37.50 311 GLN A C 1
ATOM 2396 O O . GLN A 1 311 ? 15.067 -1.675 -25.543 1.00 37.50 311 GLN A O 1
ATOM 2401 N N . LEU A 1 312 ? 16.406 -0.735 -23.998 1.00 38.38 312 LEU A N 1
ATOM 2402 C CA . LEU A 1 312 ? 15.790 0.605 -23.965 1.00 38.38 312 LEU A CA 1
ATOM 2403 C C . LEU A 1 312 ? 16.845 1.683 -24.226 1.00 38.38 312 LEU A C 1
ATOM 2405 O O . LEU A 1 312 ? 16.476 2.709 -24.840 1.00 38.38 312 LEU A O 1
#

Mean predicted aligned error: 8.52 Å

Solvent-accessible surface area (backbone atoms only — not comparable to full-atom values): 17181 Å² total; per-residue (Å²): 136,84,89,47,50,64,50,35,13,40,28,31,39,51,63,45,72,87,69,72,82,56,68,80,76,44,60,54,66,46,36,37,46,19,39,45,52,29,66,57,33,26,40,86,86,68,43,61,23,70,67,37,69,75,40,54,61,70,54,34,43,53,52,25,33,54,53,18,45,12,50,44,51,47,42,35,42,73,74,70,55,22,36,45,64,29,51,39,73,79,38,55,95,51,52,48,77,44,78,50,98,60,80,82,59,84,79,68,61,82,93,67,60,66,75,96,75,76,69,98,76,60,73,42,49,32,38,30,32,38,59,93,41,36,30,37,31,16,58,35,27,37,45,48,83,51,93,94,46,68,68,49,72,66,56,54,52,52,50,44,50,52,23,40,55,27,28,31,32,53,47,18,48,71,81,40,66,48,77,43,49,38,21,39,34,34,41,59,64,89,66,79,58,75,64,76,56,84,71,69,80,39,61,40,26,30,45,29,62,59,61,20,62,45,52,51,61,31,44,38,57,69,71,28,67,68,42,57,76,61,42,41,78,77,50,95,63,30,35,28,34,77,51,49,96,72,24,35,41,34,34,29,46,71,50,50,55,46,59,74,60,47,78,37,63,69,44,34,52,49,46,33,48,52,32,56,55,50,62,75,44,81,73,84,86,57,74,78,54,54,46,76,45,52,62,40,40,33,32,34,34,67,68,91,58,84,66,66,74,81,78,118